Protein AF-A0A8J9SBC0-F1 (afdb_monomer)

Structure (mmCIF, N/CA/C/O backbone):
data_AF-A0A8J9SBC0-F1
#
_entry.id   AF-A0A8J9SBC0-F1
#
loop_
_atom_site.group_PDB
_atom_site.id
_atom_site.type_symbol
_atom_site.label_atom_id
_atom_site.label_alt_id
_atom_site.label_comp_id
_atom_site.label_asym_id
_atom_site.label_entity_id
_atom_site.label_seq_id
_atom_site.pdbx_PDB_ins_code
_atom_site.Cartn_x
_atom_site.Cartn_y
_atom_site.Cartn_z
_atom_site.occupancy
_atom_site.B_iso_or_equiv
_atom_site.auth_seq_id
_atom_site.auth_comp_id
_atom_site.auth_asym_id
_atom_site.auth_atom_id
_atom_site.pdbx_PDB_model_num
ATOM 1 N N . MET A 1 1 ? -26.956 -13.982 19.261 1.00 62.84 1 MET A N 1
ATOM 2 C CA . MET A 1 1 ? -26.535 -13.020 18.219 1.00 62.84 1 MET A CA 1
ATOM 3 C C . MET A 1 1 ? -25.845 -13.746 17.077 1.00 62.84 1 MET A C 1
ATOM 5 O O . MET A 1 1 ? -26.380 -13.713 15.981 1.00 62.84 1 MET A O 1
ATOM 9 N N . GLU A 1 2 ? -24.757 -14.477 17.335 1.00 63.50 2 GLU A N 1
ATOM 10 C CA . GLU A 1 2 ? -24.055 -15.289 16.321 1.00 63.50 2 GLU A CA 1
ATOM 11 C C . GLU A 1 2 ? -24.974 -16.255 15.562 1.00 63.50 2 GLU A C 1
ATOM 13 O O . GLU A 1 2 ? -24.977 -16.237 14.340 1.00 63.50 2 GLU A O 1
ATOM 18 N N . ALA A 1 3 ? -25.839 -17.008 16.253 1.00 64.88 3 ALA A N 1
ATOM 19 C CA . ALA A 1 3 ? -26.798 -17.911 15.602 1.00 64.88 3 ALA A CA 1
ATOM 20 C C . ALA A 1 3 ? -27.762 -17.196 14.630 1.00 64.88 3 ALA A C 1
ATOM 22 O O . ALA A 1 3 ? -28.091 -17.726 13.574 1.00 64.88 3 ALA A O 1
ATOM 23 N N . VAL A 1 4 ? -28.177 -15.967 14.962 1.00 66.94 4 VAL A N 1
ATOM 24 C CA . VAL A 1 4 ? -29.069 -15.155 14.116 1.00 66.94 4 VAL A CA 1
ATOM 25 C C . VAL A 1 4 ? -28.310 -14.624 12.900 1.00 66.94 4 VAL A C 1
ATOM 27 O O . VAL A 1 4 ? -28.813 -14.691 11.784 1.00 66.94 4 VAL A O 1
ATOM 30 N N . LEU A 1 5 ? -27.077 -14.150 13.092 1.00 70.75 5 LEU A N 1
ATOM 31 C CA . LEU A 1 5 ? -26.223 -13.697 11.990 1.00 70.75 5 LEU A CA 1
ATOM 32 C C . LEU A 1 5 ? -25.874 -14.859 11.047 1.00 70.75 5 LEU A C 1
ATOM 34 O O . LEU A 1 5 ? -25.990 -14.717 9.833 1.00 70.75 5 LEU A O 1
ATOM 38 N N . SER A 1 6 ? -25.573 -16.035 11.600 1.00 72.94 6 SER A N 1
ATOM 39 C CA . SER A 1 6 ? -25.308 -17.259 10.843 1.00 72.94 6 SER A CA 1
ATOM 40 C C . SER A 1 6 ? -26.516 -17.695 10.003 1.00 72.94 6 SER A C 1
ATOM 42 O O . SER A 1 6 ? -26.349 -17.979 8.819 1.00 72.94 6 SER A O 1
ATOM 44 N N . SER A 1 7 ? -27.743 -17.637 10.545 1.00 71.25 7 SER A N 1
ATOM 45 C CA . SER A 1 7 ? -28.966 -17.920 9.767 1.00 71.25 7 SER A CA 1
ATOM 46 C C . SER A 1 7 ? -29.228 -16.932 8.624 1.00 71.25 7 SER A C 1
ATOM 48 O O . SER A 1 7 ? -29.943 -17.260 7.684 1.00 71.25 7 SER A O 1
ATOM 50 N N . LEU A 1 8 ? -28.629 -15.740 8.684 1.00 69.00 8 LEU A N 1
ATOM 51 C CA . LEU A 1 8 ? -28.689 -14.721 7.635 1.00 69.00 8 LEU A CA 1
ATOM 52 C C . LEU A 1 8 ? -27.499 -14.815 6.660 1.00 69.00 8 LEU A C 1
ATOM 54 O O . LEU A 1 8 ? -27.321 -13.931 5.826 1.00 69.00 8 LEU A O 1
ATOM 58 N N . GLY A 1 9 ? -26.660 -15.853 6.773 1.00 70.88 9 GLY A N 1
ATOM 59 C CA . GLY A 1 9 ? -25.460 -16.028 5.950 1.00 70.88 9 GLY A CA 1
ATOM 60 C C . GLY A 1 9 ? -24.322 -15.058 6.290 1.00 70.88 9 GLY A C 1
ATOM 61 O O . GLY A 1 9 ? -23.379 -14.907 5.513 1.00 70.88 9 GLY A O 1
ATOM 62 N N . ILE A 1 10 ? -24.386 -14.382 7.441 1.00 73.19 10 ILE A N 1
ATOM 63 C CA . ILE A 1 10 ? -23.378 -13.419 7.887 1.00 73.19 10 ILE A CA 1
ATOM 64 C C . ILE A 1 10 ? -22.438 -14.113 8.870 1.00 73.19 10 ILE A C 1
ATOM 66 O O . ILE A 1 10 ? -22.819 -14.438 9.996 1.00 73.19 10 ILE A O 1
ATOM 70 N N . ASN A 1 11 ? -21.185 -14.306 8.457 1.00 77.69 11 ASN A N 1
ATOM 71 C CA . ASN A 1 11 ? -20.146 -14.803 9.352 1.00 77.69 11 ASN A CA 1
ATOM 72 C C . ASN A 1 11 ? -19.786 -13.724 10.389 1.00 77.69 11 ASN A C 1
ATOM 74 O O . ASN A 1 11 ? -19.495 -12.586 10.015 1.00 77.69 11 ASN A O 1
ATOM 78 N N . CYS A 1 12 ? -19.812 -14.086 11.670 1.00 78.81 12 CYS A N 1
ATOM 79 C CA . CYS A 1 12 ? -19.540 -13.217 12.809 1.00 78.81 12 CYS A CA 1
ATOM 80 C C . CYS A 1 12 ? -18.469 -13.871 13.681 1.00 78.81 12 CYS A C 1
ATOM 82 O O . CYS A 1 12 ? -18.613 -15.032 14.047 1.00 78.81 12 CYS A O 1
ATOM 84 N N . ASP A 1 13 ? -17.430 -13.118 14.027 1.00 79.94 13 ASP A N 1
ATOM 85 C CA . ASP A 1 13 ? -16.329 -13.591 14.865 1.00 79.94 13 ASP A CA 1
ATOM 86 C C . ASP A 1 13 ? -15.978 -12.511 15.894 1.00 79.94 13 ASP A C 1
ATOM 88 O O . ASP A 1 13 ? -15.835 -11.334 15.552 1.00 79.94 13 ASP A O 1
ATOM 92 N N . ILE A 1 14 ? -15.875 -12.905 17.161 1.00 75.69 14 ILE A N 1
ATOM 93 C CA . ILE A 1 14 ? -15.444 -12.039 18.254 1.00 75.69 14 ILE A CA 1
ATOM 94 C C . ILE A 1 14 ? -14.066 -12.518 18.697 1.00 75.69 14 ILE A C 1
ATOM 96 O O . ILE A 1 14 ? -13.928 -13.566 19.324 1.00 75.69 14 ILE A O 1
ATOM 100 N N . ALA A 1 15 ? -13.041 -11.717 18.415 1.00 71.06 15 ALA A N 1
ATOM 101 C CA . ALA A 1 15 ? -11.682 -12.005 18.846 1.00 71.06 15 ALA A CA 1
ATOM 102 C C . ALA A 1 15 ? -11.328 -11.148 20.063 1.00 71.06 15 ALA A C 1
ATOM 104 O O . ALA A 1 15 ? -11.328 -9.918 19.976 1.00 71.06 15 ALA A O 1
ATOM 105 N N . GLY A 1 16 ? -10.990 -11.792 21.177 1.00 59.66 16 GLY A N 1
ATOM 106 C CA . GLY A 1 16 ? -10.377 -11.127 22.325 1.00 59.66 16 GLY A CA 1
ATOM 107 C C . GLY A 1 16 ? -8.851 -11.063 22.218 1.00 59.66 16 GLY A C 1
ATOM 108 O O . GLY A 1 16 ? -8.250 -11.712 21.356 1.00 59.66 16 GLY A O 1
ATOM 109 N N . ASN A 1 17 ? -8.218 -10.331 23.136 1.00 51.06 17 ASN A N 1
ATOM 110 C CA . ASN A 1 17 ? -6.817 -10.564 23.496 1.00 51.06 17 ASN A CA 1
ATOM 111 C C . ASN A 1 17 ? -6.712 -11.941 24.179 1.00 51.06 17 ASN A C 1
ATOM 113 O O . ASN A 1 17 ? -6.742 -12.051 25.401 1.00 51.06 17 ASN A O 1
ATOM 117 N N . VAL A 1 18 ? -6.637 -13.014 23.390 1.00 39.50 18 VAL A N 1
ATOM 118 C CA . VAL A 1 18 ? -6.167 -14.306 23.897 1.00 39.50 18 VAL A CA 1
ATOM 119 C C . VAL A 1 18 ? -4.651 -14.194 23.969 1.00 39.50 18 VAL A C 1
ATOM 121 O O . VAL A 1 18 ? -4.022 -13.799 22.989 1.00 39.50 18 VAL A O 1
ATOM 124 N N . VAL A 1 19 ? -4.077 -14.469 25.139 1.00 33.75 19 VAL A N 1
ATOM 125 C CA . VAL A 1 19 ? -2.626 -14.579 25.314 1.00 33.75 19 VAL A CA 1
ATOM 126 C C . VAL A 1 19 ? -2.158 -15.719 24.416 1.00 33.75 19 VAL A C 1
ATOM 128 O O . VAL A 1 19 ? -2.269 -16.885 24.783 1.00 33.75 19 VAL A O 1
ATOM 131 N N . ASP A 1 20 ? -1.718 -15.388 23.207 1.00 29.42 20 ASP A N 1
ATOM 132 C CA . ASP A 1 20 ? -1.111 -16.360 22.316 1.00 29.42 20 ASP A CA 1
ATOM 133 C C . ASP A 1 20 ? 0.304 -16.627 22.828 1.00 29.42 20 ASP A C 1
ATOM 135 O O . ASP A 1 20 ? 1.121 -15.714 22.976 1.00 29.42 20 ASP A O 1
ATOM 139 N N . THR A 1 21 ? 0.584 -17.882 23.165 1.00 29.00 21 THR A N 1
ATOM 140 C CA . THR A 1 21 ? 1.900 -18.331 23.633 1.00 29.00 21 THR A CA 1
ATOM 141 C C . THR A 1 21 ? 2.967 -18.288 22.534 1.00 29.00 21 THR A C 1
ATOM 143 O O . THR A 1 21 ? 4.133 -18.556 22.813 1.00 29.00 21 THR A O 1
ATOM 146 N N . SER A 1 22 ? 2.616 -17.918 21.296 1.00 32.22 22 SER A N 1
ATOM 147 C CA . SER A 1 22 ? 3.590 -17.532 20.275 1.00 32.22 22 SER A CA 1
ATOM 148 C C . SER A 1 22 ? 3.931 -16.045 20.398 1.00 32.22 22 SER A C 1
ATOM 150 O O . SER A 1 22 ? 3.128 -15.164 20.088 1.00 32.22 22 SER A O 1
ATOM 152 N N . ALA A 1 23 ? 5.141 -15.769 20.870 1.00 33.31 23 ALA A N 1
ATOM 153 C CA . ALA A 1 23 ? 5.692 -14.441 21.092 1.00 33.31 23 ALA A CA 1
ATOM 154 C C . ALA A 1 23 ? 5.684 -13.554 19.825 1.00 33.31 23 ALA A C 1
ATOM 156 O O . ALA A 1 23 ? 6.661 -13.540 19.090 1.00 33.31 23 ALA A O 1
ATOM 157 N N . ALA A 1 24 ? 4.610 -12.794 19.569 1.00 33.00 24 ALA A N 1
ATOM 158 C CA . ALA A 1 24 ? 4.625 -11.715 18.563 1.00 33.00 24 ALA A CA 1
ATOM 159 C C . ALA A 1 24 ? 3.523 -10.639 18.694 1.00 33.00 24 ALA A C 1
ATOM 161 O O . ALA A 1 24 ? 3.363 -9.816 17.793 1.00 33.00 24 ALA A O 1
ATOM 162 N N . THR A 1 25 ? 2.768 -10.563 19.794 1.00 35.84 25 THR A N 1
ATOM 163 C CA . THR A 1 25 ? 1.864 -9.420 20.029 1.00 35.84 25 THR A CA 1
ATOM 164 C C . THR A 1 25 ? 2.200 -8.741 21.341 1.00 35.84 25 THR A C 1
ATOM 166 O O . THR A 1 25 ? 1.982 -9.296 22.413 1.00 35.84 25 THR A O 1
ATOM 169 N N . THR A 1 26 ? 2.724 -7.516 21.263 1.00 37.69 26 THR A N 1
ATOM 170 C CA . THR A 1 26 ? 2.864 -6.649 22.436 1.00 37.69 26 THR A CA 1
ATOM 171 C C . THR A 1 26 ? 1.456 -6.369 22.990 1.00 37.69 26 THR A C 1
ATOM 173 O O . THR A 1 26 ? 0.651 -5.769 22.272 1.00 37.69 26 THR A O 1
ATOM 176 N N . PRO A 1 27 ? 1.133 -6.772 24.238 1.00 42.62 27 PRO A N 1
ATOM 177 C CA . PRO A 1 27 ? -0.221 -6.689 24.813 1.00 42.62 27 PRO A CA 1
ATOM 178 C C . PRO A 1 27 ? -0.837 -5.280 24.828 1.00 42.62 27 PRO A C 1
ATOM 180 O O . PRO A 1 27 ? -2.034 -5.111 25.018 1.00 42.6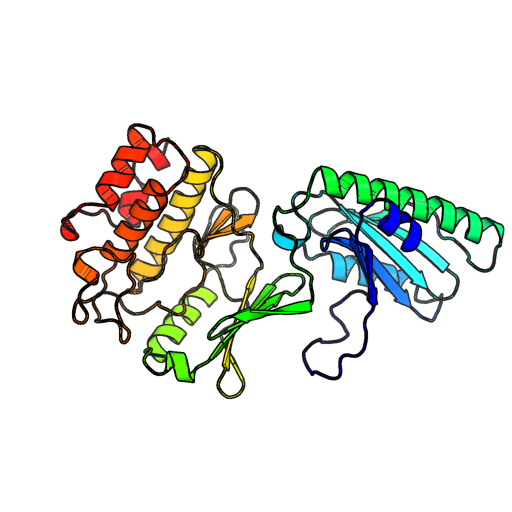2 27 PRO A O 1
ATOM 183 N N . THR A 1 28 ? -0.021 -4.247 24.628 1.00 48.88 28 THR A N 1
ATOM 184 C CA . THR A 1 28 ? -0.380 -2.838 24.799 1.00 48.88 28 THR A CA 1
ATOM 185 C C . THR A 1 28 ? -0.930 -2.158 23.543 1.00 48.88 28 THR A C 1
ATOM 187 O O . THR A 1 28 ? -1.412 -1.032 23.640 1.00 48.88 28 THR A O 1
ATOM 190 N N . LYS A 1 29 ? -0.879 -2.799 22.364 1.00 50.34 29 LYS A N 1
ATOM 191 C CA . LYS A 1 29 ? -1.217 -2.138 21.085 1.00 50.34 29 LYS A CA 1
ATOM 192 C C . LYS A 1 29 ? -2.602 -2.471 20.511 1.00 50.34 29 LYS A C 1
ATOM 194 O O . LYS A 1 29 ? -3.079 -1.713 19.675 1.00 50.34 29 LYS A O 1
ATOM 199 N N . ARG A 1 30 ? -3.259 -3.555 20.945 1.00 57.53 30 ARG A N 1
ATOM 200 C CA . ARG A 1 30 ? -4.538 -4.043 20.385 1.00 57.53 30 ARG A CA 1
ATOM 201 C C . ARG A 1 30 ? -5.711 -3.816 21.360 1.00 57.53 30 ARG A C 1
ATOM 203 O O . ARG A 1 30 ? -5.509 -3.982 22.566 1.00 57.53 30 ARG A O 1
ATOM 210 N N . PRO A 1 31 ? -6.913 -3.429 20.885 1.00 62.22 31 PRO A N 1
ATOM 211 C CA . PRO A 1 31 ? -8.118 -3.378 21.720 1.00 62.22 31 PRO A CA 1
ATOM 212 C C . PRO A 1 31 ? -8.493 -4.755 22.281 1.00 62.22 31 PRO A C 1
ATOM 214 O O . PRO A 1 31 ? -8.287 -5.770 21.614 1.00 62.22 31 PRO A O 1
ATOM 217 N N . ASP A 1 32 ? -9.085 -4.782 23.473 1.00 75.06 32 ASP A N 1
ATOM 218 C CA . ASP A 1 32 ? -9.402 -6.020 24.202 1.00 75.06 32 ASP A CA 1
ATOM 219 C C . ASP A 1 32 ? -10.449 -6.897 23.514 1.00 75.06 32 ASP A C 1
ATOM 221 O O . ASP A 1 32 ? -10.451 -8.117 23.688 1.00 75.06 32 ASP A O 1
ATOM 225 N N . SER A 1 33 ? -11.336 -6.288 22.728 1.00 80.62 33 SER A N 1
ATOM 226 C CA . SER A 1 33 ? -12.379 -6.987 21.984 1.00 80.62 33 SER A CA 1
ATOM 227 C C . SER A 1 33 ? -12.490 -6.446 20.564 1.00 80.62 33 SER A C 1
ATOM 229 O O . SER A 1 33 ? -12.572 -5.237 20.349 1.00 80.62 33 SER A O 1
ATOM 231 N N . LEU A 1 34 ? -12.516 -7.344 19.583 1.00 82.94 34 LEU A N 1
ATOM 232 C CA . LEU A 1 34 ? -12.722 -7.030 18.175 1.00 82.94 34 LEU A CA 1
ATOM 233 C C . LEU A 1 34 ? -13.915 -7.827 17.647 1.00 82.94 34 LEU A C 1
ATOM 235 O O . LEU A 1 34 ? -13.925 -9.052 17.750 1.00 82.94 34 LEU A O 1
ATOM 239 N N . LEU A 1 35 ? -14.887 -7.146 17.041 1.00 84.56 35 LEU A N 1
ATOM 240 C CA . LEU A 1 35 ? -15.979 -7.786 16.305 1.00 84.56 35 LEU A CA 1
ATOM 241 C C . LEU A 1 35 ? -15.677 -7.745 14.813 1.00 84.56 35 LEU A C 1
ATOM 243 O O . LEU A 1 35 ? -15.582 -6.662 14.227 1.00 84.56 35 LEU A O 1
ATOM 247 N N . PHE A 1 36 ? -15.613 -8.915 14.195 1.00 80.62 36 PHE A N 1
ATOM 248 C CA . PHE A 1 36 ? -15.513 -9.074 12.757 1.00 80.62 36 PHE A CA 1
ATOM 249 C C . PHE A 1 36 ? -16.846 -9.546 12.186 1.00 80.62 36 PHE A C 1
ATOM 251 O O . PHE A 1 36 ? -17.446 -10.494 12.689 1.00 80.62 36 PHE A O 1
ATOM 258 N N . LEU A 1 37 ? -17.281 -8.916 11.098 1.00 78.88 37 LEU A N 1
ATOM 259 C CA . LEU A 1 37 ? -18.381 -9.397 10.267 1.00 78.88 37 LEU A CA 1
ATOM 260 C C . LEU A 1 37 ? -17.843 -9.611 8.851 1.00 78.88 37 LEU A C 1
ATOM 262 O O . LEU A 1 37 ? -17.218 -8.709 8.292 1.00 78.88 37 LEU A O 1
ATOM 266 N N . GLN A 1 38 ? -18.035 -10.811 8.295 1.00 74.94 38 GLN A N 1
ATOM 267 C CA . GLN A 1 38 ? -17.478 -11.217 6.993 1.00 74.94 38 GLN A CA 1
ATOM 268 C C . GLN A 1 38 ? -15.975 -10.887 6.865 1.00 74.94 38 GLN A C 1
ATOM 270 O O . GLN A 1 38 ? -15.527 -10.283 5.894 1.00 74.94 38 GLN A O 1
ATOM 275 N 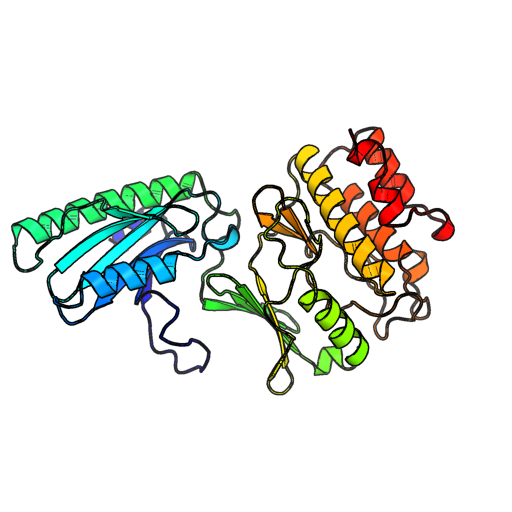N . SER A 1 39 ? -15.197 -11.235 7.896 1.00 72.12 39 SER A N 1
ATOM 276 C CA . SER A 1 39 ? -13.750 -10.968 7.991 1.00 72.12 39 SER A CA 1
ATOM 277 C C . SER A 1 39 ? -13.343 -9.490 8.049 1.00 72.12 39 SER A C 1
ATOM 279 O O . SER A 1 39 ? -12.148 -9.199 8.088 1.00 72.12 39 SER A O 1
ATOM 281 N N . THR A 1 40 ? -14.295 -8.554 8.123 1.00 75.25 40 THR A N 1
ATOM 282 C CA . THR A 1 40 ? -13.997 -7.128 8.296 1.00 75.25 40 THR A CA 1
ATOM 283 C C . THR A 1 40 ? -14.212 -6.679 9.726 1.00 75.25 40 THR A C 1
ATOM 285 O O . THR A 1 40 ? -15.234 -6.989 10.331 1.00 75.25 40 THR A O 1
ATOM 288 N N . LEU A 1 41 ? -13.274 -5.894 10.255 1.00 81.00 41 LEU A N 1
ATOM 289 C CA . LEU A 1 41 ? -13.392 -5.297 11.577 1.00 81.00 41 LEU A CA 1
ATOM 290 C C . LEU A 1 41 ? -14.515 -4.245 11.609 1.00 81.00 41 LEU A C 1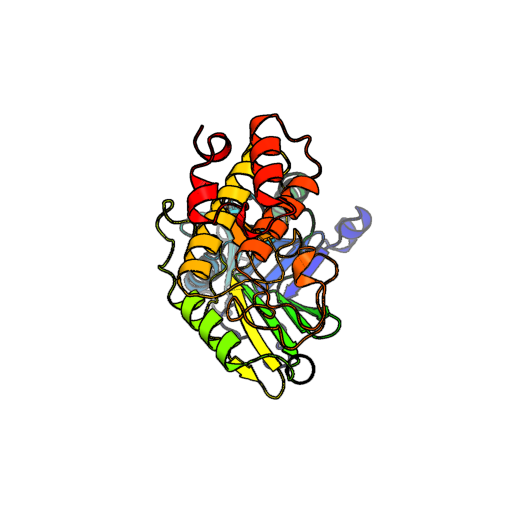
ATOM 292 O O . LEU A 1 41 ? -14.495 -3.273 10.852 1.00 81.00 41 LEU A O 1
ATOM 296 N N . MET A 1 42 ? -15.495 -4.438 12.490 1.00 84.50 42 MET A N 1
ATOM 297 C CA . MET A 1 42 ? -16.686 -3.584 12.609 1.00 84.50 42 MET A CA 1
ATOM 298 C C . MET A 1 42 ? -16.765 -2.832 13.932 1.00 84.50 42 MET A C 1
ATOM 300 O O . MET A 1 42 ? -17.250 -1.703 13.960 1.00 84.50 42 MET A O 1
ATOM 304 N N . LEU A 1 43 ? -16.310 -3.459 15.017 1.00 88.44 43 LEU A N 1
ATOM 305 C CA . LEU A 1 43 ? -16.367 -2.895 16.362 1.00 88.44 43 LEU A CA 1
ATOM 306 C C . LEU A 1 43 ? -15.038 -3.125 17.079 1.00 88.44 43 LEU A C 1
ATOM 308 O O . LEU A 1 43 ? -14.520 -4.243 17.057 1.00 88.44 43 LEU A O 1
ATOM 312 N N . LYS A 1 44 ? -14.532 -2.090 17.751 1.00 89.19 44 LYS A N 1
ATOM 313 C CA . LYS A 1 44 ? -13.417 -2.187 18.704 1.00 89.19 44 LYS A CA 1
ATOM 314 C C . LYS A 1 44 ? -13.919 -1.944 20.131 1.00 89.19 44 LYS A C 1
ATOM 316 O O . LYS A 1 44 ? -14.734 -1.054 20.366 1.00 89.19 44 LYS A O 1
ATOM 321 N N . GLY A 1 45 ? -13.445 -2.735 21.080 1.00 90.75 45 GLY A N 1
ATOM 322 C CA . GLY A 1 45 ? -13.814 -2.663 22.487 1.00 90.75 45 GLY A CA 1
ATOM 323 C C . GLY A 1 45 ? -12.593 -2.544 23.380 1.00 90.75 45 GLY A C 1
ATOM 324 O O . GLY A 1 45 ? -11.627 -3.278 23.184 1.00 90.75 45 GLY A O 1
ATOM 325 N N . GLU A 1 46 ? -12.660 -1.656 24.366 1.00 91.69 46 GLU A N 1
ATOM 326 C CA . GLU A 1 46 ? -11.649 -1.518 25.419 1.00 91.69 46 GLU A CA 1
ATOM 327 C C . GLU A 1 46 ? -12.301 -1.729 26.789 1.00 91.69 46 GLU A C 1
ATOM 329 O O . GLU A 1 46 ? -13.358 -1.150 27.073 1.00 91.69 46 GLU A O 1
ATOM 334 N N . MET A 1 47 ? -11.694 -2.565 27.635 1.00 89.88 47 MET A N 1
ATOM 335 C CA . MET A 1 47 ? -12.271 -2.991 28.908 1.00 89.88 47 MET A CA 1
ATOM 336 C C . MET A 1 47 ? -11.287 -2.761 30.058 1.00 89.88 47 MET A C 1
ATOM 338 O O . MET A 1 47 ? -10.111 -3.094 29.979 1.00 89.88 47 MET A O 1
ATOM 342 N N . LYS A 1 48 ? -11.770 -2.211 31.174 1.00 89.44 48 LYS A N 1
ATOM 343 C CA . LYS A 1 48 ? -10.996 -2.072 32.419 1.00 89.44 48 LYS A CA 1
ATOM 344 C C . LYS A 1 48 ? -11.733 -2.720 33.586 1.00 89.44 48 LYS A C 1
ATOM 346 O O . LYS A 1 48 ? -12.959 -2.703 33.659 1.00 89.44 48 LYS A O 1
ATOM 351 N N . GLU A 1 49 ? -10.995 -3.257 34.548 1.00 85.75 49 GLU A N 1
ATOM 352 C CA . GLU A 1 49 ? -11.610 -3.911 35.711 1.00 85.75 49 GLU A CA 1
ATOM 353 C C . GLU A 1 49 ? -12.315 -2.903 36.634 1.00 85.75 49 GLU A C 1
ATOM 355 O O . GLU A 1 49 ? -13.444 -3.114 37.077 1.00 85.75 49 GLU A O 1
ATOM 360 N N . SER A 1 50 ? -11.667 -1.765 36.897 1.00 90.81 50 SER A N 1
ATOM 361 C CA . SER A 1 50 ? -12.159 -0.747 37.825 1.00 90.81 50 SER A CA 1
ATOM 362 C C . SER A 1 50 ? -12.941 0.351 37.118 1.00 90.81 50 SER A C 1
ATOM 364 O O . SER A 1 50 ? -12.444 0.987 36.193 1.00 90.81 50 SER A O 1
ATOM 366 N N . VAL A 1 51 ? -14.119 0.682 37.651 1.00 90.56 51 VAL A N 1
ATOM 367 C CA . VAL A 1 51 ? -14.967 1.799 37.194 1.00 90.56 51 VAL A CA 1
ATOM 368 C C . VAL A 1 51 ? -14.229 3.145 37.207 1.00 90.56 51 VAL A C 1
ATOM 370 O O . VAL A 1 51 ? -14.549 4.029 36.414 1.00 90.56 51 VAL A O 1
ATOM 373 N N . LYS A 1 52 ? -13.229 3.312 38.087 1.00 91.56 52 LYS A N 1
ATOM 374 C CA . LYS A 1 52 ? -12.394 4.527 38.145 1.00 91.56 52 LYS A CA 1
ATOM 375 C C . LYS A 1 52 ? -11.592 4.740 36.857 1.00 91.56 52 LYS A C 1
ATOM 377 O O . LYS A 1 52 ? -11.292 5.876 36.512 1.00 91.56 52 LYS A O 1
ATOM 382 N N . ASN A 1 53 ? -11.329 3.663 36.119 1.00 92.44 53 ASN A N 1
ATOM 383 C CA . ASN A 1 53 ? -10.544 3.666 34.890 1.00 92.44 53 ASN A CA 1
ATOM 384 C C . ASN A 1 53 ? -11.436 3.771 33.640 1.00 92.44 53 ASN A C 1
ATOM 386 O O . ASN A 1 53 ? -10.980 3.498 32.536 1.00 92.44 53 ASN A O 1
ATOM 390 N N . PHE A 1 54 ? -12.707 4.170 33.777 1.00 92.12 54 PHE A N 1
ATOM 391 C CA . PHE A 1 54 ? -13.609 4.317 32.628 1.00 92.12 54 PHE A CA 1
ATOM 392 C C . PHE A 1 54 ? -13.089 5.334 31.604 1.00 92.12 54 PHE A C 1
ATOM 394 O O . PHE A 1 54 ? -13.013 5.032 30.418 1.00 92.12 54 PHE A O 1
ATOM 401 N N . THR A 1 55 ? -12.648 6.508 32.062 1.00 92.19 55 THR A N 1
ATOM 402 C CA . THR A 1 55 ? -12.038 7.520 31.184 1.00 92.19 55 THR A CA 1
ATOM 403 C C . THR A 1 55 ? -10.743 7.009 30.554 1.00 92.19 55 THR A C 1
ATOM 405 O O . THR A 1 55 ? -10.467 7.299 29.398 1.00 92.19 55 THR A O 1
ATOM 408 N N . GLN A 1 56 ? -9.964 6.203 31.283 1.00 90.50 56 GLN A N 1
ATOM 409 C CA . GLN A 1 56 ? -8.766 5.570 30.735 1.00 90.50 56 GLN A CA 1
ATOM 410 C C . GLN A 1 56 ? -9.119 4.599 29.599 1.00 90.50 56 GLN A C 1
ATOM 412 O O . GLN A 1 56 ? -8.454 4.625 28.569 1.00 90.50 56 GLN A O 1
ATOM 417 N N . ALA A 1 57 ? -10.182 3.798 29.746 1.00 89.00 57 ALA A N 1
ATOM 418 C CA . ALA A 1 57 ? -10.678 2.934 28.674 1.00 89.00 57 ALA A CA 1
ATOM 419 C C . ALA A 1 57 ? -11.032 3.748 27.417 1.00 89.00 57 ALA A C 1
ATOM 421 O O . ALA A 1 57 ? -10.686 3.355 26.311 1.00 89.00 57 ALA A O 1
ATOM 422 N N . GLU A 1 58 ? -11.666 4.913 27.578 1.00 90.50 58 GLU A N 1
ATOM 423 C CA . GLU A 1 58 ? -11.991 5.818 26.467 1.00 90.50 58 GLU A CA 1
ATOM 424 C C . GLU A 1 58 ? -10.743 6.416 25.795 1.00 90.50 58 GLU A C 1
ATOM 426 O O . GLU A 1 58 ? -10.655 6.433 24.566 1.00 90.50 58 GLU A O 1
ATOM 431 N N . THR A 1 59 ? -9.756 6.859 26.575 1.00 88.94 59 THR A N 1
ATOM 432 C CA . THR A 1 59 ? -8.491 7.399 26.050 1.00 88.94 59 THR A CA 1
ATOM 433 C C . THR A 1 59 ? -7.674 6.336 25.315 1.00 88.94 59 THR A C 1
ATOM 435 O O . THR A 1 59 ? -7.148 6.591 24.229 1.00 88.94 59 THR A O 1
ATOM 438 N N . GLU A 1 60 ? -7.568 5.131 25.878 1.00 87.69 60 GLU A N 1
ATOM 439 C CA . GLU A 1 60 ? -6.864 4.017 25.237 1.00 87.69 60 GLU A CA 1
ATOM 440 C C . GLU A 1 60 ? -7.580 3.565 23.970 1.00 87.69 60 GLU A C 1
ATOM 442 O O . GLU A 1 60 ? -6.929 3.352 22.950 1.00 87.69 60 GLU A O 1
ATOM 447 N N . LEU A 1 61 ? -8.913 3.498 24.000 1.00 87.25 61 LEU A N 1
ATOM 448 C CA . LEU A 1 61 ? -9.716 3.197 22.826 1.00 87.25 61 LEU A CA 1
ATOM 449 C C . LEU A 1 61 ? -9.437 4.196 21.704 1.00 87.25 61 LEU A C 1
ATOM 451 O O . LEU A 1 61 ? -9.092 3.751 20.612 1.00 87.25 61 LEU A O 1
ATOM 455 N N . LEU A 1 62 ? -9.505 5.509 21.973 1.00 87.56 62 LEU A N 1
ATOM 456 C CA . LEU A 1 62 ? -9.180 6.568 21.007 1.00 87.56 62 LEU A CA 1
ATOM 457 C C . LEU A 1 62 ? -7.757 6.406 20.456 1.00 87.56 62 LEU A C 1
ATOM 459 O O . LEU A 1 62 ? -7.544 6.449 19.247 1.00 87.56 62 LEU A O 1
ATOM 463 N N . THR A 1 63 ? -6.786 6.131 21.328 1.00 83.69 63 THR A N 1
ATOM 464 C CA . THR A 1 63 ? -5.388 5.920 20.927 1.00 83.69 63 THR A CA 1
ATOM 465 C C . THR A 1 63 ? -5.244 4.702 20.007 1.00 83.69 63 THR A C 1
ATOM 467 O O . THR A 1 63 ? -4.61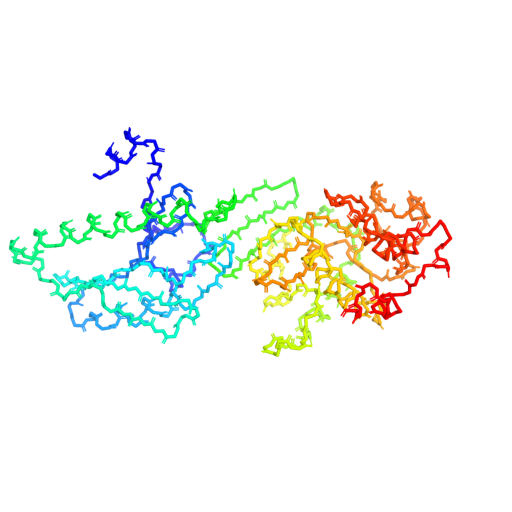9 4.794 18.952 1.00 83.69 63 THR A O 1
ATOM 470 N N . LYS A 1 64 ? -5.876 3.570 20.338 1.00 80.50 64 LYS A N 1
ATOM 471 C CA . LYS A 1 64 ? -5.850 2.319 19.552 1.00 80.50 64 LYS A CA 1
ATOM 472 C C . LYS A 1 64 ? -6.740 2.363 18.297 1.00 80.50 64 LYS A C 1
ATOM 474 O O . LYS A 1 64 ? -6.652 1.493 17.433 1.00 80.50 64 LYS A O 1
ATOM 479 N N . THR A 1 65 ? -7.620 3.355 18.174 1.00 78.12 65 THR A N 1
ATOM 480 C CA . THR A 1 65 ? -8.398 3.632 16.948 1.00 78.12 65 THR A CA 1
ATOM 481 C C . THR A 1 65 ? -7.844 4.782 16.127 1.00 78.12 65 THR A C 1
ATOM 483 O O . THR A 1 65 ? -8.340 5.029 15.030 1.00 78.12 65 THR A O 1
ATOM 486 N N . SER A 1 66 ? -6.797 5.454 16.609 1.00 72.62 66 SER A N 1
ATOM 487 C CA . SER A 1 66 ? -6.191 6.573 15.890 1.00 72.62 66 SER A CA 1
ATOM 488 C C . SER A 1 66 ? -5.578 6.158 14.550 1.00 72.62 66 SER A C 1
ATOM 490 O O . SER A 1 66 ? -5.488 6.959 13.621 1.00 72.62 66 SER A O 1
ATOM 492 N N . LYS A 1 67 ? -5.197 4.882 14.431 1.00 72.62 67 LYS A N 1
ATOM 493 C CA . LYS A 1 67 ? -4.590 4.321 13.231 1.00 72.62 67 LYS A CA 1
ATOM 494 C C . LYS A 1 67 ? -5.648 3.854 12.244 1.00 72.62 67 LYS A C 1
ATOM 496 O O . LYS A 1 67 ? -6.490 3.014 12.562 1.00 72.62 67 LYS A O 1
ATOM 501 N N . TRP A 1 68 ? -5.555 4.369 11.022 1.00 73.44 68 TRP A N 1
ATOM 502 C CA . TRP A 1 68 ? -6.522 4.119 9.965 1.00 73.44 68 TRP A CA 1
ATOM 503 C C . TRP A 1 68 ? -5.829 3.673 8.680 1.00 73.44 68 TRP A C 1
ATOM 505 O O . TRP A 1 68 ? -5.097 4.442 8.065 1.00 73.44 68 TRP A O 1
ATOM 515 N N . SER A 1 69 ? -6.094 2.444 8.245 1.00 73.06 69 SER A N 1
ATOM 516 C CA . SER A 1 69 ? -5.644 1.925 6.948 1.00 73.06 69 SER A CA 1
ATOM 517 C C . SER A 1 69 ? -6.827 1.678 6.011 1.00 73.06 69 SER A C 1
ATOM 519 O O . SER A 1 69 ? -7.858 1.136 6.425 1.00 73.06 69 SER A O 1
ATOM 521 N N . LEU A 1 70 ? -6.664 2.045 4.735 1.00 73.44 70 LEU A N 1
ATOM 522 C CA . LEU A 1 70 ? -7.644 1.775 3.675 1.00 73.44 70 LEU A CA 1
ATOM 523 C C . LEU A 1 70 ? -7.920 0.266 3.541 1.00 73.44 70 LEU A C 1
ATOM 525 O O . LEU A 1 70 ? -9.044 -0.137 3.259 1.00 73.44 70 LEU A O 1
ATOM 529 N N . ALA A 1 71 ? -6.913 -0.569 3.806 1.00 73.81 71 ALA A N 1
ATOM 530 C CA . ALA A 1 71 ? -7.000 -2.021 3.677 1.00 73.81 71 ALA A CA 1
ATOM 531 C C . ALA A 1 71 ? -7.875 -2.718 4.713 1.00 73.81 71 ALA A C 1
ATOM 533 O O . ALA A 1 71 ? -8.477 -3.741 4.400 1.00 73.81 71 ALA A O 1
ATOM 534 N N . LEU A 1 72 ? -7.968 -2.179 5.929 1.00 74.25 72 LEU A N 1
ATOM 535 C CA . LEU A 1 72 ? -8.806 -2.767 6.975 1.00 74.25 72 LEU A CA 1
ATOM 536 C C . LEU A 1 72 ? -10.152 -2.064 7.100 1.00 74.25 72 LEU A C 1
ATOM 538 O O . LEU A 1 72 ? -11.159 -2.704 7.396 1.00 74.25 72 LEU A O 1
ATOM 542 N N . HIS A 1 73 ? -10.168 -0.749 6.890 1.00 76.25 73 HIS A N 1
ATOM 543 C CA . HIS A 1 73 ? -11.324 0.088 7.201 1.00 76.25 73 HIS A CA 1
ATOM 544 C C . HIS A 1 73 ? -12.054 0.589 5.951 1.00 76.25 73 HIS A C 1
ATOM 546 O O . HIS A 1 73 ? -13.129 1.176 6.075 1.00 76.25 73 HIS A O 1
ATOM 552 N N . GLY A 1 74 ? -11.502 0.364 4.754 1.00 75.38 74 GLY A N 1
ATOM 553 C CA . GLY A 1 74 ? -12.072 0.865 3.509 1.00 75.38 74 GLY A CA 1
ATOM 554 C C . GLY A 1 74 ? -12.203 2.389 3.514 1.00 75.38 74 GLY A C 1
ATOM 555 O O . GLY A 1 74 ? -11.387 3.115 4.089 1.00 75.38 74 GLY A O 1
ATOM 556 N N . THR A 1 75 ? -13.261 2.879 2.874 1.00 75.75 75 THR A N 1
ATOM 557 C CA . THR A 1 75 ? -13.576 4.312 2.762 1.00 75.75 75 THR A CA 1
ATOM 558 C C . THR A 1 75 ? -14.530 4.795 3.854 1.00 75.75 75 THR A C 1
ATOM 560 O O . THR A 1 75 ? -15.234 5.780 3.655 1.00 75.75 75 THR A O 1
ATOM 563 N N . ARG A 1 76 ? -14.614 4.087 4.986 1.00 80.38 76 ARG A N 1
ATOM 564 C CA . ARG A 1 76 ? -15.514 4.466 6.082 1.00 80.38 76 ARG A CA 1
ATOM 565 C C . ARG A 1 76 ? -15.087 5.791 6.710 1.00 80.38 76 ARG A C 1
ATOM 567 O O . ARG A 1 76 ? -13.904 6.106 6.780 1.00 80.38 76 ARG A O 1
ATOM 574 N N . GLU A 1 77 ? -16.063 6.511 7.248 1.00 84.50 77 GLU A N 1
ATOM 575 C CA . GLU A 1 77 ? -15.843 7.793 7.932 1.00 84.50 77 GLU A CA 1
ATOM 576 C C . GLU A 1 77 ? -15.712 7.646 9.457 1.00 84.50 77 GLU A C 1
ATOM 578 O O . GLU A 1 77 ? -15.290 8.577 10.139 1.00 84.50 77 GLU A O 1
ATOM 583 N N . TYR A 1 78 ? -16.069 6.483 10.015 1.00 87.25 78 TYR A N 1
ATOM 584 C CA . TYR A 1 78 ? -15.951 6.201 11.446 1.00 87.25 78 TYR A CA 1
ATOM 585 C C . TYR A 1 78 ? -15.881 4.699 11.757 1.00 87.25 78 TYR A C 1
ATOM 587 O O . TYR A 1 78 ? -16.391 3.867 11.002 1.00 87.25 78 TYR A O 1
ATOM 595 N N . ILE A 1 79 ? -15.267 4.361 12.894 1.00 87.19 79 ILE A N 1
ATOM 596 C CA . ILE A 1 79 ? -15.283 3.018 13.492 1.00 87.19 79 ILE A CA 1
ATOM 597 C C . ILE A 1 79 ? -16.189 3.052 14.720 1.00 87.19 79 ILE A C 1
ATOM 599 O O . ILE A 1 79 ? -16.046 3.909 15.597 1.00 87.19 79 ILE A O 1
ATOM 603 N N . LEU A 1 80 ? -17.127 2.109 14.787 1.00 91.81 80 LEU A N 1
ATOM 604 C CA . LEU A 1 80 ? -17.959 1.909 15.967 1.00 91.81 80 LEU A CA 1
ATOM 605 C C . LEU A 1 80 ? -17.108 1.290 17.075 1.00 91.81 80 LEU A C 1
ATOM 607 O O . LEU A 1 80 ? -16.304 0.390 16.831 1.00 91.81 80 LEU A O 1
ATOM 611 N N . CYS A 1 81 ? -17.296 1.753 18.302 1.00 93.44 81 CYS A N 1
ATOM 612 C CA . CYS A 1 81 ? -16.518 1.290 19.436 1.00 93.44 81 CYS A CA 1
ATOM 613 C C . CYS A 1 81 ? -17.350 1.194 20.716 1.00 93.44 81 CYS A C 1
ATOM 615 O O . CYS A 1 81 ? -18.423 1.793 20.825 1.00 93.44 81 CYS A O 1
ATOM 617 N N . PHE A 1 82 ? -16.828 0.499 21.725 1.00 95.00 82 PHE A N 1
ATOM 618 C CA . PHE A 1 82 ? -17.339 0.593 23.090 1.00 95.00 82 PHE A CA 1
ATOM 619 C C . PHE A 1 82 ? -16.209 0.662 24.116 1.00 95.00 82 PHE A C 1
ATOM 621 O O . PHE A 1 82 ? -15.158 0.048 23.950 1.00 95.00 82 PHE A O 1
ATOM 628 N N . ALA A 1 83 ? -16.451 1.404 25.192 1.00 95.06 83 ALA A N 1
ATOM 629 C CA . ALA A 1 83 ? -15.610 1.415 26.378 1.00 95.06 83 ALA A CA 1
ATOM 630 C C . ALA A 1 83 ? -16.400 0.816 27.543 1.00 95.06 83 ALA A C 1
ATOM 632 O O . ALA A 1 83 ? -17.564 1.177 27.764 1.00 95.06 83 ALA A O 1
ATOM 633 N N . ALA A 1 84 ? -15.777 -0.092 28.287 1.00 94.44 84 ALA A N 1
ATOM 634 C CA . ALA A 1 84 ? -16.353 -0.684 29.486 1.00 94.44 84 ALA A CA 1
ATOM 635 C C . ALA A 1 84 ? -15.377 -0.584 30.662 1.00 94.44 84 ALA A C 1
ATOM 637 O O . ALA A 1 84 ? -14.177 -0.792 30.504 1.00 94.44 84 ALA A O 1
ATOM 638 N N . ALA A 1 85 ? -15.887 -0.281 31.856 1.00 94.69 85 ALA A N 1
ATOM 639 C CA . ALA A 1 85 ? -15.092 -0.372 33.075 1.00 94.69 85 ALA A CA 1
ATOM 640 C C . ALA A 1 85 ? -15.940 -0.789 34.278 1.00 94.69 85 ALA A C 1
ATOM 642 O O . ALA A 1 85 ? -16.885 -0.086 34.654 1.00 94.69 85 ALA A O 1
ATOM 643 N N . GLY A 1 86 ? -15.614 -1.931 34.884 1.00 92.31 86 GLY A N 1
ATOM 644 C CA . GLY A 1 86 ? -16.462 -2.573 35.889 1.00 92.31 86 GLY A CA 1
ATOM 645 C C . GLY A 1 86 ? -17.894 -2.769 35.373 1.00 92.31 86 GLY A C 1
ATOM 646 O O . GLY A 1 86 ? -18.120 -3.468 34.393 1.00 92.31 86 GLY A O 1
ATOM 647 N N . HIS A 1 87 ? -18.874 -2.120 36.009 1.00 92.88 87 HIS A N 1
ATOM 648 C CA . HIS A 1 87 ? -20.283 -2.167 35.592 1.00 92.88 87 HIS A CA 1
ATOM 649 C C . HIS A 1 87 ? -20.702 -1.024 34.651 1.00 92.88 87 HIS A C 1
ATOM 651 O O . HIS A 1 87 ? -21.884 -0.917 34.337 1.00 92.88 87 HIS A O 1
ATOM 657 N N . LYS A 1 88 ? -19.790 -0.143 34.226 1.00 96.56 88 LYS A N 1
ATOM 658 C CA . LYS A 1 88 ? -20.109 0.953 33.299 1.00 96.56 88 LYS A CA 1
ATOM 659 C C . LYS A 1 88 ? -19.804 0.569 31.859 1.00 96.56 88 LYS A C 1
ATOM 661 O O . LYS A 1 88 ? -18.773 -0.046 31.600 1.00 96.56 88 LYS A O 1
ATOM 666 N N . LEU A 1 89 ? -20.654 0.998 30.927 1.00 96.62 89 LEU A N 1
ATOM 667 C CA . LEU A 1 89 ? -20.465 0.790 29.488 1.00 96.62 89 LEU A CA 1
ATOM 668 C C . LEU A 1 89 ? -20.946 2.006 28.688 1.00 96.62 89 LEU A C 1
ATOM 670 O O . LEU A 1 89 ? -21.991 2.573 28.999 1.00 96.62 89 LEU A O 1
ATOM 674 N N . ARG A 1 90 ? -20.228 2.387 27.628 1.00 96.94 90 ARG A N 1
ATOM 675 C CA . ARG A 1 90 ? -20.683 3.377 26.636 1.00 96.94 90 ARG A CA 1
ATOM 676 C C . ARG A 1 90 ? -20.274 2.945 25.231 1.00 96.94 90 ARG A C 1
ATOM 678 O O . ARG A 1 90 ? -19.170 2.443 25.038 1.00 96.94 90 ARG A O 1
ATOM 685 N N . PHE A 1 91 ? -21.145 3.192 24.256 1.00 96.75 91 PHE A N 1
ATOM 686 C CA . PHE A 1 91 ? -20.819 3.099 22.837 1.00 96.75 91 PHE A CA 1
ATOM 687 C C . PHE A 1 91 ? -20.361 4.452 22.296 1.00 96.75 91 PHE A C 1
ATOM 689 O O . PHE A 1 91 ? -20.970 5.496 22.555 1.00 96.75 91 PHE A O 1
ATOM 696 N N . ASN A 1 92 ? -19.310 4.409 21.491 1.00 95.06 92 ASN A N 1
ATOM 697 C CA . ASN A 1 92 ? -18.659 5.558 20.888 1.00 95.06 92 ASN A CA 1
ATOM 698 C C . ASN A 1 92 ? -18.480 5.328 19.378 1.00 95.06 92 ASN A C 1
ATOM 700 O O . ASN A 1 92 ? -18.503 4.195 18.902 1.00 95.06 92 ASN A O 1
ATOM 704 N N . ALA A 1 93 ? -18.285 6.400 18.620 1.00 93.12 93 ALA A N 1
ATOM 705 C CA . ALA A 1 93 ? -17.835 6.354 17.235 1.00 93.12 93 ALA A CA 1
ATOM 706 C C . ALA A 1 93 ? -16.580 7.216 17.101 1.00 93.12 93 ALA A C 1
ATOM 708 O O . ALA A 1 93 ? -16.586 8.379 17.510 1.00 93.12 93 ALA A O 1
ATOM 709 N N . VAL A 1 94 ? -15.510 6.648 16.551 1.00 89.69 94 VAL A N 1
ATOM 710 C CA . VAL A 1 94 ? -14.244 7.357 16.327 1.00 89.69 94 VAL A CA 1
ATOM 711 C C . VAL A 1 94 ? -14.166 7.739 14.861 1.00 89.69 94 VAL A C 1
ATOM 713 O O . VAL A 1 94 ? -14.266 6.868 13.997 1.00 89.69 94 VAL A O 1
ATOM 716 N N . ALA A 1 95 ? -14.041 9.036 14.591 1.00 86.62 95 ALA A N 1
ATOM 717 C CA . ALA A 1 95 ? -13.976 9.560 13.235 1.00 86.62 95 ALA A CA 1
ATOM 718 C C . ALA A 1 95 ? -12.669 9.152 12.541 1.00 86.62 95 ALA A C 1
ATOM 720 O O . ALA A 1 95 ? -11.627 8.967 13.181 1.00 86.62 95 ALA A O 1
ATOM 721 N N . ARG A 1 96 ? -12.723 9.053 11.212 1.00 79.94 96 ARG A N 1
ATOM 722 C CA . ARG A 1 96 ? -11.554 8.826 10.364 1.00 79.94 96 ARG A CA 1
ATOM 723 C C . ARG A 1 96 ? -10.462 9.857 10.665 1.00 79.94 96 ARG A C 1
ATOM 725 O O . ARG A 1 96 ? -10.739 11.037 10.852 1.00 79.94 96 ARG A O 1
ATOM 732 N N . GLY A 1 97 ? -9.215 9.393 10.726 1.00 69.44 97 GLY A N 1
ATOM 733 C CA . GLY A 1 97 ? -8.068 10.222 11.112 1.00 69.44 97 GLY A CA 1
ATOM 734 C C . GLY A 1 97 ? -7.840 10.320 12.623 1.00 69.44 97 GLY A C 1
ATOM 735 O O . GLY A 1 97 ? -6.915 11.002 13.045 1.00 69.44 97 GLY A O 1
ATOM 736 N N . GLY A 1 98 ? -8.645 9.640 13.449 1.00 66.38 98 GLY A N 1
ATOM 737 C CA . GLY A 1 98 ? -8.281 9.357 14.840 1.00 66.38 98 GLY A CA 1
ATOM 738 C C . GLY A 1 98 ? -8.373 10.526 15.820 1.00 66.38 98 GLY A C 1
ATOM 739 O O . GLY A 1 98 ? -8.048 10.354 16.990 1.00 66.38 98 GLY A O 1
ATOM 740 N N . GLY A 1 99 ? -8.802 11.706 15.365 1.00 69.38 99 GLY A N 1
ATOM 741 C CA . GLY A 1 99 ? -8.748 12.940 16.156 1.00 69.38 99 GLY A CA 1
ATOM 742 C C . GLY A 1 99 ? -9.986 13.233 17.004 1.00 69.38 99 GLY A C 1
ATOM 743 O O . GLY A 1 99 ? -9.935 14.101 17.870 1.00 69.38 99 GLY A O 1
ATOM 744 N N . SER A 1 100 ? -11.112 12.546 16.777 1.00 83.69 100 SER A N 1
ATOM 745 C CA . SER A 1 100 ? -12.328 12.784 17.560 1.00 83.69 100 SER A CA 1
ATOM 746 C C . SER A 1 100 ? -13.126 11.511 17.817 1.00 83.69 100 SER A C 1
ATOM 748 O O . SER A 1 100 ? -13.357 10.695 16.924 1.00 83.69 100 SER A O 1
ATOM 750 N N . MET A 1 101 ? -13.568 11.367 19.065 1.00 90.25 101 MET A N 1
ATOM 751 C CA . MET A 1 101 ? -14.499 10.334 19.495 1.00 90.25 101 MET A CA 1
ATOM 752 C C . MET A 1 101 ? -15.810 10.988 19.910 1.00 90.25 101 MET A C 1
ATOM 754 O O . MET A 1 101 ? -15.831 11.899 20.737 1.00 90.25 101 MET A O 1
ATOM 758 N N . LYS A 1 102 ? -16.914 10.505 19.346 1.00 93.19 102 LYS A N 1
ATOM 759 C CA . LYS A 1 102 ? -18.262 10.964 19.663 1.00 93.19 102 LYS A CA 1
ATOM 760 C C . LYS A 1 102 ? -19.013 9.878 20.418 1.00 93.19 102 LYS A C 1
ATOM 762 O O . LYS A 1 102 ? -19.127 8.752 19.939 1.00 93.19 102 LYS A O 1
ATOM 767 N N . ALA A 1 103 ? -19.580 10.235 21.566 1.00 94.69 103 ALA A N 1
ATOM 768 C CA . ALA A 1 103 ? -20.511 9.363 22.267 1.00 94.69 103 ALA A CA 1
ATOM 769 C C . ALA A 1 103 ? -21.774 9.158 21.420 1.00 94.69 103 ALA A C 1
ATOM 771 O O . ALA A 1 103 ? -22.424 10.126 21.019 1.00 94.69 103 ALA A O 1
ATOM 772 N N . ILE A 1 104 ? -22.120 7.897 21.158 1.00 95.31 104 ILE A N 1
AT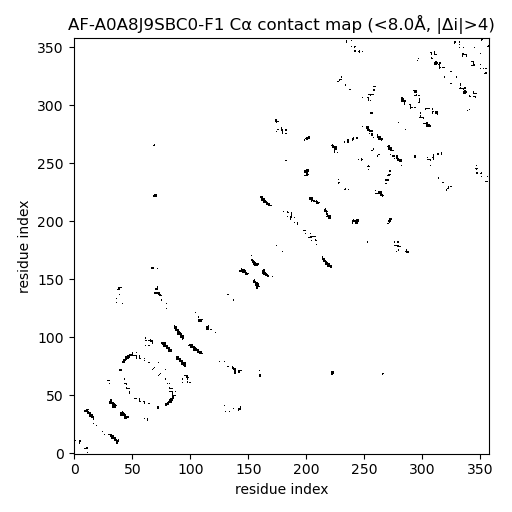OM 773 C CA . ILE A 1 104 ? -23.356 7.513 20.452 1.00 95.31 104 ILE A CA 1
ATOM 774 C C . ILE A 1 104 ? -24.384 6.879 21.399 1.00 95.31 104 ILE A C 1
ATOM 776 O O . ILE A 1 104 ? -25.494 6.547 20.987 1.00 95.31 104 ILE A O 1
ATOM 780 N N . SER A 1 105 ? -24.033 6.743 22.680 1.00 96.62 105 SER A N 1
ATOM 781 C CA . SER A 1 105 ? -24.929 6.342 23.762 1.00 96.62 105 SER A CA 1
ATOM 782 C C . SER A 1 105 ? -24.615 7.112 25.056 1.00 96.62 105 SER A C 1
ATOM 784 O O . SER A 1 105 ? -23.509 7.641 25.208 1.00 96.62 105 SER A O 1
ATOM 786 N N . PRO A 1 106 ? -25.538 7.148 26.036 1.00 96.50 106 PRO A N 1
ATOM 787 C CA . PRO A 1 106 ? -25.185 7.508 27.408 1.00 96.50 106 PRO A CA 1
ATOM 788 C C . PRO A 1 106 ? -24.244 6.458 28.028 1.00 96.50 106 PRO A C 1
ATOM 790 O O . PRO A 1 106 ? -24.011 5.393 27.449 1.00 96.50 106 PRO A O 1
ATOM 793 N N . VAL A 1 107 ? -23.712 6.758 29.219 1.00 97.25 107 VAL A N 1
ATOM 794 C CA . VAL A 1 107 ? -23.069 5.734 30.059 1.00 97.25 107 VAL A CA 1
ATOM 795 C C . VAL A 1 107 ? -24.163 4.905 30.708 1.00 97.25 107 VAL A C 1
ATOM 797 O O . VAL A 1 107 ? -25.005 5.450 31.417 1.00 97.25 107 VAL A O 1
ATOM 800 N N . PHE A 1 108 ? -24.131 3.605 30.472 1.00 97.44 108 PHE A N 1
ATOM 801 C CA . PHE A 1 108 ? -25.022 2.637 31.089 1.00 97.44 108 PHE A CA 1
ATOM 802 C C . PHE A 1 108 ? -24.408 2.081 32.371 1.00 97.44 108 PHE A C 1
ATOM 804 O O . PHE A 1 108 ? -23.197 1.854 32.428 1.00 97.44 108 PHE A O 1
ATOM 811 N N . ASP A 1 109 ? -25.248 1.815 33.372 1.00 96.94 109 ASP A N 1
ATOM 812 C CA . ASP A 1 109 ? -24.883 1.046 34.562 1.00 96.94 109 ASP A CA 1
ATOM 813 C C . ASP A 1 109 ? -25.483 -0.363 34.477 1.00 96.94 109 ASP A C 1
ATOM 815 O O . ASP A 1 109 ? -26.687 -0.561 34.628 1.00 96.94 109 ASP A O 1
ATOM 819 N N . LEU A 1 110 ? -24.639 -1.372 34.267 1.00 94.38 110 LEU A N 1
ATOM 820 C CA . LEU A 1 110 ? -25.047 -2.770 34.110 1.00 94.38 110 LEU A CA 1
ATOM 821 C C . LEU A 1 110 ? -25.650 -3.387 35.384 1.00 94.38 110 LEU A C 1
ATOM 823 O O . LEU A 1 110 ? -26.222 -4.476 35.316 1.00 94.38 110 LEU A O 1
ATOM 827 N N . ARG A 1 111 ? -25.577 -2.706 36.535 1.00 95.38 111 ARG A N 1
ATOM 828 C CA . ARG A 1 111 ? -26.317 -3.100 37.746 1.00 95.38 111 ARG A CA 1
ATOM 829 C C . ARG A 1 111 ? -27.809 -2.792 37.621 1.00 95.38 111 ARG A C 1
ATOM 831 O O . ARG A 1 111 ? -28.617 -3.451 38.269 1.00 95.38 111 ARG A O 1
ATOM 838 N N . SER A 1 112 ? -28.185 -1.827 36.779 1.00 96.75 112 SER A N 1
ATOM 839 C CA . SER A 1 112 ? -29.577 -1.456 36.521 1.00 96.75 112 SER A CA 1
ATOM 840 C C . SER A 1 112 ? -30.202 -2.374 35.459 1.00 96.75 112 SER A C 1
ATOM 842 O O . SER A 1 112 ? -29.736 -2.408 34.316 1.00 96.75 112 SER A O 1
ATOM 844 N N . PRO A 1 113 ? -31.300 -3.095 35.768 1.00 95.44 113 PRO A N 1
ATOM 845 C CA . PRO A 1 113 ? -32.004 -3.919 34.785 1.00 95.44 113 PRO A CA 1
ATOM 846 C C . PRO A 1 113 ? -32.477 -3.131 33.559 1.00 95.44 113 PRO A C 1
ATOM 848 O O . PRO A 1 113 ? -32.411 -3.638 32.441 1.00 95.44 113 PRO A O 1
ATOM 851 N N . ILE A 1 114 ? -32.900 -1.882 33.763 1.00 96.44 114 ILE A N 1
ATOM 852 C CA . ILE A 1 114 ? -33.352 -0.990 32.692 1.00 96.44 114 ILE A CA 1
ATOM 853 C C . ILE A 1 114 ? -32.191 -0.660 31.753 1.00 96.44 114 ILE A C 1
ATOM 855 O O . ILE A 1 114 ? -32.345 -0.715 30.534 1.00 96.44 114 ILE A O 1
ATOM 859 N N . ASP A 1 115 ? -31.017 -0.346 32.299 1.00 96.44 115 ASP A N 1
ATOM 860 C CA . ASP A 1 115 ? -29.856 -0.030 31.471 1.00 96.44 115 ASP A CA 1
ATOM 861 C C . ASP A 1 115 ? -29.323 -1.265 30.744 1.00 96.44 115 ASP A C 1
ATOM 863 O O . ASP A 1 115 ? -28.917 -1.137 29.595 1.00 96.44 115 ASP A O 1
ATOM 867 N N . ARG A 1 116 ? -29.428 -2.474 31.314 1.00 95.12 116 ARG A N 1
ATOM 868 C CA . ARG A 1 116 ? -29.131 -3.718 30.576 1.00 95.12 116 ARG A CA 1
ATOM 869 C C . ARG A 1 116 ? -30.018 -3.888 29.339 1.00 95.12 116 ARG A C 1
ATOM 871 O O . ARG A 1 116 ? -29.514 -4.237 28.272 1.00 95.12 116 ARG A O 1
ATOM 878 N N . LEU A 1 117 ? -31.316 -3.587 29.447 1.00 94.56 117 LEU A N 1
ATOM 879 C CA . LEU A 1 117 ? -32.226 -3.600 28.293 1.00 94.56 117 LEU A CA 1
ATOM 880 C C . LEU A 1 117 ? -31.853 -2.520 27.267 1.00 94.56 117 LEU A C 1
ATOM 882 O O . LEU A 1 117 ? -31.837 -2.788 26.065 1.00 94.56 117 LEU A O 1
ATOM 886 N N . LYS A 1 118 ? -31.492 -1.313 27.722 1.00 95.75 118 LYS A N 1
ATOM 887 C CA . LYS A 1 118 ? -31.016 -0.246 26.826 1.00 95.75 118 LYS A CA 1
ATOM 888 C C . LYS A 1 118 ? -29.709 -0.614 26.128 1.00 95.75 118 LYS A C 1
ATOM 890 O O . LYS A 1 118 ? -29.564 -0.292 24.950 1.00 95.75 118 LYS A O 1
ATOM 895 N N . VAL A 1 119 ? -28.783 -1.288 26.813 1.00 95.12 119 VAL A N 1
ATOM 896 C CA . VAL A 1 119 ? -27.543 -1.810 26.220 1.00 95.12 119 VAL A CA 1
ATOM 897 C C . VAL A 1 119 ? -27.886 -2.799 25.121 1.00 95.12 119 VAL A C 1
ATOM 899 O O . VAL A 1 119 ? -27.439 -2.598 24.001 1.00 95.12 119 VAL A O 1
ATOM 902 N N . MET A 1 120 ? -28.753 -3.782 25.385 1.00 92.50 120 MET A N 1
ATOM 903 C CA . MET A 1 120 ? -29.181 -4.755 24.374 1.00 92.50 120 MET A CA 1
ATOM 904 C C . MET A 1 120 ? -29.791 -4.074 23.141 1.00 92.50 120 MET A C 1
ATOM 906 O O . MET A 1 120 ? -29.399 -4.354 22.009 1.00 92.50 120 MET A O 1
ATOM 910 N N . HIS A 1 121 ? -30.703 -3.125 23.350 1.00 92.62 121 HIS A N 1
ATOM 911 C CA . HIS A 1 121 ? -31.306 -2.348 22.268 1.00 92.62 121 HIS A CA 1
ATOM 912 C C . HIS A 1 121 ? -30.272 -1.507 21.496 1.00 92.62 121 HIS A C 1
ATOM 914 O O . HIS A 1 121 ? -30.324 -1.422 20.269 1.00 92.62 121 HIS A O 1
ATOM 920 N N . THR A 1 122 ? -29.300 -0.913 22.191 1.00 94.56 122 THR A N 1
ATOM 921 C CA . THR A 1 122 ? -28.220 -0.137 21.565 1.00 94.56 122 THR A CA 1
ATOM 922 C C . THR A 1 122 ? -27.281 -1.040 20.769 1.00 94.56 122 THR A C 1
ATOM 924 O O . THR A 1 122 ? -26.933 -0.694 19.645 1.00 94.56 122 THR A O 1
ATOM 927 N N . SER A 1 123 ? -26.942 -2.226 21.281 1.00 91.12 123 SER A N 1
ATOM 928 C CA . SER A 1 123 ? -26.158 -3.235 20.565 1.00 91.12 123 SER A CA 1
ATOM 929 C C . SER A 1 123 ? -26.834 -3.653 19.262 1.00 91.12 123 SER A C 1
ATOM 931 O O . SER A 1 123 ? -26.162 -3.727 18.240 1.00 91.12 123 SER A O 1
ATOM 933 N N . ILE A 1 124 ? -28.160 -3.849 19.262 1.00 90.00 124 ILE A N 1
ATOM 934 C CA . ILE A 1 124 ? -28.917 -4.136 18.033 1.00 90.00 124 ILE A CA 1
ATOM 935 C C . ILE A 1 124 ? -28.748 -2.996 17.025 1.00 90.00 124 ILE A C 1
ATOM 937 O O . ILE A 1 124 ? -28.413 -3.253 15.875 1.00 90.00 124 ILE A O 1
ATOM 941 N N . LYS A 1 125 ? -28.897 -1.734 17.447 1.00 92.75 125 LYS A N 1
ATOM 942 C CA . LYS A 1 125 ? -28.696 -0.577 16.557 1.00 92.75 125 LYS A CA 1
ATOM 943 C C . LYS A 1 125 ? -27.271 -0.492 16.008 1.00 92.75 125 LYS A C 1
ATOM 945 O O . LYS A 1 125 ? -27.098 -0.248 14.818 1.00 92.75 125 LYS A O 1
ATOM 950 N N . VAL A 1 126 ? -26.265 -0.712 16.855 1.00 91.81 126 VAL A N 1
ATOM 951 C CA . VAL A 1 126 ? -24.845 -0.737 16.466 1.00 91.81 126 VAL A CA 1
ATOM 952 C C . VAL A 1 126 ? -24.591 -1.824 15.420 1.00 91.81 126 VAL A C 1
ATOM 954 O O . VAL A 1 126 ? -23.940 -1.557 14.415 1.00 91.81 126 VAL A O 1
ATOM 957 N N . LEU A 1 127 ? -25.159 -3.018 15.602 1.00 87.50 127 LEU A N 1
ATOM 958 C CA . LEU A 1 127 ? -25.068 -4.102 14.621 1.00 87.50 127 LEU A CA 1
ATOM 959 C C . LEU A 1 127 ? -25.784 -3.757 13.320 1.00 87.50 127 LEU A C 1
ATOM 961 O O . LEU A 1 127 ? -25.241 -4.021 12.256 1.00 87.50 127 LEU A O 1
ATOM 965 N N . THR A 1 128 ? -26.964 -3.140 13.377 1.00 88.44 128 THR A N 1
ATOM 966 C CA . THR A 1 128 ? -27.671 -2.691 12.171 1.00 88.44 128 THR A CA 1
ATOM 967 C C . THR A 1 128 ? -26.819 -1.711 11.366 1.00 88.44 128 THR A C 1
ATOM 969 O O . THR A 1 128 ? -26.696 -1.871 10.154 1.00 88.44 128 THR A O 1
ATOM 972 N N . ILE A 1 129 ? -26.179 -0.740 12.029 1.00 89.12 129 ILE A N 1
ATOM 973 C CA . ILE A 1 129 ? -25.260 0.202 11.372 1.00 89.12 129 ILE A CA 1
ATOM 974 C C . ILE A 1 129 ? -24.062 -0.550 10.781 1.00 89.12 129 ILE A C 1
ATOM 976 O O . ILE A 1 129 ? -23.711 -0.332 9.624 1.00 89.12 129 ILE A O 1
ATOM 980 N N . ALA A 1 130 ? -23.467 -1.478 11.533 1.00 85.12 130 ALA A N 1
ATOM 981 C CA . ALA A 1 130 ? -22.360 -2.298 11.050 1.00 85.12 130 ALA A CA 1
ATOM 982 C C . ALA A 1 130 ? -22.750 -3.098 9.788 1.00 85.12 130 ALA A C 1
ATOM 984 O O . ALA A 1 130 ? -22.034 -3.082 8.789 1.00 85.12 130 ALA A O 1
ATOM 985 N N . LEU A 1 131 ? -23.919 -3.738 9.775 1.00 81.31 131 LEU A N 1
ATOM 986 C CA . LEU A 1 131 ? -24.416 -4.484 8.616 1.00 81.31 131 LEU A CA 1
ATOM 987 C C . LEU A 1 131 ? -24.664 -3.588 7.394 1.00 81.31 131 LEU A C 1
ATOM 989 O O . LEU A 1 131 ? -24.395 -4.005 6.267 1.00 81.31 131 LEU A O 1
ATOM 993 N N . GLN A 1 132 ? -25.123 -2.351 7.594 1.00 81.81 132 GLN A N 1
ATOM 994 C CA . GLN A 1 132 ? -25.247 -1.373 6.509 1.00 81.81 132 GLN A CA 1
ATOM 995 C C . GLN A 1 132 ? -23.876 -0.974 5.944 1.00 81.81 132 GLN A C 1
ATOM 997 O O . GLN A 1 132 ? -23.709 -0.911 4.727 1.00 81.81 132 GLN A O 1
ATOM 1002 N N . GLN A 1 133 ? -22.874 -0.778 6.808 1.00 79.44 133 GLN A N 1
ATOM 1003 C CA . GLN A 1 133 ? -21.505 -0.450 6.393 1.00 79.44 133 GLN A CA 1
ATOM 1004 C C . GLN A 1 133 ? -20.851 -1.563 5.561 1.00 79.44 133 GLN A C 1
ATOM 1006 O O . GLN A 1 133 ? -20.085 -1.265 4.642 1.00 79.44 133 GLN A O 1
ATOM 1011 N N . ILE A 1 134 ? -21.166 -2.832 5.848 1.00 72.88 134 ILE A N 1
ATOM 1012 C CA . ILE A 1 134 ? -20.682 -3.986 5.072 1.00 72.88 134 ILE A CA 1
ATOM 1013 C C . ILE A 1 134 ? -21.082 -3.871 3.596 1.00 72.88 134 ILE A C 1
ATOM 1015 O O . ILE A 1 134 ? -20.265 -4.086 2.708 1.00 72.88 134 ILE A O 1
ATOM 1019 N N . HIS A 1 135 ? -22.323 -3.474 3.322 1.00 65.94 135 HIS A N 1
ATOM 1020 C CA . HIS A 1 135 ? -22.865 -3.468 1.962 1.00 65.94 135 HIS A CA 1
ATOM 1021 C C . HIS A 1 135 ? -22.385 -2.292 1.099 1.00 65.94 135 HIS A C 1
ATOM 1023 O O . HIS A 1 135 ? -22.588 -2.315 -0.111 1.00 65.94 135 HIS A O 1
ATOM 1029 N N . GLN A 1 136 ? -21.786 -1.254 1.694 1.00 66.50 136 GLN A N 1
ATOM 1030 C CA . GLN A 1 136 ? -21.525 0.013 0.996 1.00 66.50 136 GLN A CA 1
ATOM 1031 C C . GLN A 1 136 ? -20.048 0.420 0.930 1.00 66.50 136 GLN A C 1
ATOM 1033 O O . GLN A 1 136 ? -19.700 1.251 0.096 1.00 66.50 136 GLN A O 1
ATOM 1038 N N . GLN A 1 137 ? -19.186 -0.075 1.828 1.00 63.97 137 GLN A N 1
ATOM 1039 C CA . GLN A 1 137 ? -17.882 0.568 2.084 1.00 63.97 137 GLN A CA 1
ATOM 1040 C C . GLN A 1 137 ? -16.728 -0.415 2.340 1.00 63.97 137 GLN A C 1
ATOM 1042 O O . GLN A 1 137 ? -15.690 -0.021 2.882 1.00 63.97 137 GLN A O 1
ATOM 1047 N N . LEU A 1 138 ? -16.896 -1.696 1.997 1.00 62.25 138 LEU A N 1
ATOM 1048 C CA . LEU A 1 138 ? -15.882 -2.715 2.258 1.00 62.25 138 LEU A CA 1
ATOM 1049 C C . LEU A 1 138 ? -14.796 -2.810 1.185 1.00 62.25 138 LEU A C 1
ATOM 1051 O O . LEU A 1 138 ? -15.087 -2.655 -0.002 1.00 62.25 138 LEU A O 1
ATOM 1055 N N . PRO A 1 139 ? -13.548 -3.120 1.583 1.00 59.69 139 PRO A N 1
ATOM 1056 C CA . PRO A 1 139 ? -12.546 -3.592 0.643 1.00 59.69 139 PRO A CA 1
ATOM 1057 C C . PRO A 1 139 ? -12.987 -4.930 0.029 1.00 59.69 139 PRO A C 1
ATOM 1059 O O . PRO A 1 139 ? -13.510 -5.802 0.718 1.00 59.69 139 PRO A O 1
ATOM 1062 N N . GLU A 1 140 ? -12.733 -5.092 -1.271 1.00 55.22 140 GLU A N 1
ATOM 1063 C CA . GLU A 1 140 ? -13.074 -6.277 -2.079 1.00 55.22 140 GLU A CA 1
ATOM 1064 C C . GLU A 1 140 ? -12.460 -7.579 -1.520 1.00 55.22 140 GLU A C 1
ATOM 1066 O O . GLU A 1 140 ? -12.988 -8.667 -1.731 1.00 55.22 140 GLU A O 1
ATOM 1071 N N . VAL A 1 141 ? -11.376 -7.462 -0.739 1.00 59.91 141 VAL A N 1
ATOM 1072 C CA . VAL A 1 141 ? -10.741 -8.557 0.004 1.00 59.91 141 VAL A CA 1
ATOM 1073 C C . VAL A 1 141 ? -10.453 -8.097 1.435 1.00 59.91 141 VAL A C 1
ATOM 1075 O O . VAL A 1 141 ? -9.484 -7.379 1.684 1.00 59.91 141 VAL A O 1
ATOM 1078 N N . ALA A 1 142 ? -11.275 -8.521 2.394 1.00 60.59 142 ALA A N 1
ATOM 1079 C CA . ALA A 1 142 ? -11.043 -8.248 3.810 1.00 60.59 142 ALA A CA 1
ATOM 1080 C C . ALA A 1 142 ? -9.929 -9.156 4.366 1.00 60.59 142 ALA A C 1
ATOM 1082 O O . ALA A 1 142 ? -10.034 -10.384 4.330 1.00 60.59 142 ALA A O 1
ATOM 1083 N N . ARG A 1 143 ? -8.850 -8.558 4.888 1.00 69.94 143 ARG A N 1
ATOM 1084 C CA . ARG A 1 143 ? -7.764 -9.276 5.579 1.00 69.94 143 ARG A CA 1
ATOM 1085 C C . ARG A 1 143 ? -7.941 -9.142 7.088 1.00 69.94 143 ARG A C 1
ATOM 1087 O O . ARG A 1 143 ? -8.110 -8.041 7.605 1.00 69.94 143 ARG A O 1
ATOM 1094 N N . ARG A 1 144 ? -7.897 -10.267 7.806 1.00 72.44 144 ARG A N 1
ATOM 1095 C CA . ARG A 1 144 ? -8.077 -10.285 9.261 1.00 72.44 144 ARG A CA 1
ATOM 1096 C C . ARG A 1 144 ? -6.802 -9.810 9.958 1.00 72.44 144 ARG A C 1
ATOM 1098 O O . ARG A 1 144 ? -5.731 -10.371 9.738 1.00 72.44 144 ARG A O 1
ATOM 1105 N N . VAL A 1 145 ? -6.922 -8.825 10.845 1.00 75.06 145 VAL A N 1
ATOM 1106 C CA . VAL A 1 145 ? -5.813 -8.392 11.711 1.00 75.06 145 VAL A CA 1
ATOM 1107 C C . VAL A 1 145 ? -5.337 -9.560 12.579 1.00 75.06 145 VAL A C 1
ATOM 1109 O O . VAL A 1 145 ? -6.152 -10.261 13.177 1.00 75.06 145 VAL A O 1
ATOM 1112 N N . GLY A 1 146 ? -4.022 -9.750 12.650 1.00 73.94 146 GLY A N 1
ATOM 1113 C CA . GLY A 1 146 ? -3.353 -10.840 13.360 1.00 73.94 146 GLY A CA 1
ATOM 1114 C C . GLY A 1 146 ? -3.245 -12.138 12.560 1.00 73.94 146 GLY A C 1
ATOM 1115 O O . GLY A 1 146 ? -2.675 -13.100 13.057 1.00 73.94 146 GLY A O 1
ATOM 1116 N N . SER A 1 147 ? -3.781 -12.195 11.336 1.00 78.62 147 SER A N 1
ATOM 1117 C CA . SER A 1 147 ? -3.614 -13.378 10.489 1.00 78.62 147 SER A CA 1
ATOM 1118 C C . SER A 1 147 ? -2.231 -13.413 9.841 1.00 78.62 147 SER A C 1
ATOM 1120 O O . SER A 1 147 ? -1.730 -12.393 9.357 1.00 78.62 147 SER A O 1
ATOM 1122 N N . THR A 1 148 ? -1.648 -14.611 9.791 1.00 85.25 148 THR A N 1
ATOM 1123 C CA . THR A 1 148 ? -0.415 -14.898 9.054 1.00 85.25 148 THR A CA 1
ATOM 1124 C C . THR A 1 148 ? -0.727 -15.814 7.880 1.00 85.25 148 THR A C 1
ATOM 1126 O O . THR A 1 148 ? -1.328 -16.877 8.035 1.00 85.25 148 THR A O 1
ATOM 1129 N N . HIS A 1 149 ? -0.292 -15.411 6.692 1.00 84.31 149 HIS A N 1
ATOM 1130 C CA . HIS A 1 149 ? -0.418 -16.186 5.468 1.00 84.31 149 HIS A CA 1
ATOM 1131 C C . HIS A 1 149 ? 0.953 -16.697 5.034 1.00 84.31 149 HIS A C 1
ATOM 1133 O O . HIS A 1 149 ? 1.883 -15.914 4.833 1.00 84.31 149 HIS A O 1
ATOM 1139 N N . ARG A 1 150 ? 1.068 -18.017 4.860 1.00 86.56 150 ARG A N 1
ATOM 1140 C CA . ARG A 1 150 ? 2.268 -18.649 4.311 1.00 86.56 150 ARG A CA 1
ATOM 1141 C C . ARG A 1 150 ? 2.216 -18.634 2.788 1.00 86.56 150 ARG A C 1
ATOM 1143 O O . ARG A 1 150 ? 1.303 -19.190 2.185 1.00 86.56 150 ARG A O 1
ATOM 1150 N N . MET A 1 151 ? 3.226 -18.018 2.195 1.00 83.44 151 MET A N 1
ATOM 1151 C CA . MET A 1 151 ? 3.562 -18.113 0.781 1.00 83.44 151 MET A CA 1
ATOM 1152 C C . MET A 1 151 ? 4.702 -19.121 0.604 1.00 83.44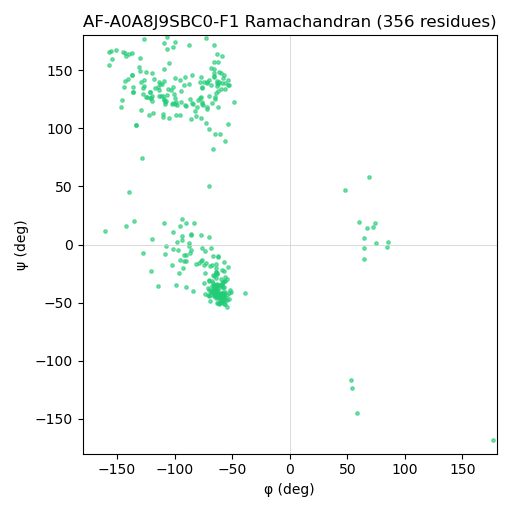 151 MET A C 1
ATOM 1154 O O . MET A 1 151 ? 5.266 -19.618 1.579 1.00 83.44 151 MET A O 1
ATOM 1158 N N . LYS A 1 152 ? 5.065 -19.427 -0.646 1.00 81.44 152 LYS A N 1
ATOM 1159 C CA . LYS A 1 152 ? 6.071 -20.455 -0.963 1.00 81.44 152 LYS A CA 1
ATOM 1160 C C . LYS A 1 152 ? 7.405 -20.267 -0.213 1.00 81.44 152 LYS A C 1
ATOM 1162 O O . LYS A 1 152 ? 7.945 -21.244 0.286 1.00 81.44 152 LYS A O 1
ATOM 1167 N N . HIS A 1 153 ? 7.893 -19.026 -0.110 1.00 84.00 153 HIS A N 1
ATOM 1168 C CA . HIS A 1 153 ? 9.180 -18.670 0.520 1.00 84.00 153 HIS A CA 1
ATOM 1169 C C . HIS A 1 153 ? 9.076 -17.441 1.442 1.00 84.00 153 HIS A C 1
ATOM 1171 O O . HIS A 1 153 ? 10.056 -16.740 1.688 1.00 84.00 153 HIS A O 1
ATOM 1177 N N . SER A 1 154 ? 7.866 -17.113 1.899 1.00 86.88 154 SER A N 1
ATOM 1178 C CA . SER A 1 154 ? 7.645 -15.966 2.780 1.00 86.88 154 SER A CA 1
ATOM 1179 C C . SER A 1 154 ? 6.407 -16.136 3.651 1.00 86.88 154 SER A C 1
ATOM 1181 O O . SER A 1 154 ? 5.511 -16.928 3.356 1.00 86.88 154 SER A O 1
ATOM 1183 N N . LEU A 1 155 ? 6.366 -15.385 4.742 1.00 90.69 155 LEU A N 1
ATOM 1184 C CA . LEU A 1 155 ? 5.232 -15.246 5.641 1.00 90.69 155 LEU A CA 1
ATOM 1185 C C . LEU A 1 155 ? 4.774 -13.792 5.600 1.00 90.69 155 LEU A C 1
ATOM 1187 O O . LEU A 1 155 ? 5.600 -12.882 5.644 1.00 90.69 155 LEU A O 1
ATOM 1191 N N . ILE A 1 156 ? 3.466 -13.577 5.505 1.00 89.12 156 ILE A N 1
ATOM 1192 C CA . ILE A 1 156 ? 2.857 -12.248 5.525 1.00 89.12 156 ILE A CA 1
ATOM 1193 C C . ILE A 1 156 ? 1.924 -12.177 6.727 1.00 89.12 156 ILE A C 1
ATOM 1195 O O . ILE A 1 156 ? 0.899 -12.860 6.742 1.00 89.12 156 ILE A O 1
ATOM 1199 N N . THR A 1 157 ? 2.265 -11.349 7.709 1.00 88.88 157 THR A N 1
ATOM 1200 C CA . THR A 1 157 ? 1.463 -11.118 8.915 1.00 88.88 157 THR A CA 1
ATOM 1201 C C . THR A 1 157 ? 0.818 -9.738 8.851 1.00 88.88 157 THR A C 1
ATOM 1203 O O . THR A 1 157 ? 1.496 -8.721 8.692 1.00 88.88 157 THR A O 1
ATOM 1206 N N . TYR A 1 158 ? -0.509 -9.696 8.961 1.00 83.62 158 TYR A N 1
ATOM 1207 C CA . TYR A 1 158 ? -1.285 -8.457 8.893 1.00 83.62 158 TYR A CA 1
ATOM 1208 C C . TYR A 1 158 ? -1.470 -7.852 10.285 1.00 83.62 158 TYR A C 1
ATOM 1210 O O . TYR A 1 158 ? -2.100 -8.461 11.148 1.00 83.62 158 TYR A O 1
ATOM 1218 N N . HIS A 1 159 ? -0.991 -6.629 10.492 1.00 81.75 159 HIS A N 1
ATOM 1219 C CA . HIS A 1 159 ? -1.234 -5.841 11.702 1.00 81.75 159 HIS A CA 1
ATOM 1220 C C . HIS A 1 159 ? -2.228 -4.703 11.408 1.00 81.75 159 HIS A C 1
ATOM 1222 O O . HIS A 1 159 ? -2.716 -4.566 10.288 1.00 81.75 159 HIS A O 1
ATOM 1228 N N . GLU A 1 160 ? -2.589 -3.906 12.419 1.00 73.62 160 GLU A N 1
ATOM 1229 C CA . GLU A 1 160 ? -3.599 -2.844 12.262 1.00 73.62 160 GLU A CA 1
ATOM 1230 C C . GLU A 1 160 ? -3.175 -1.739 11.273 1.00 73.62 160 GLU A C 1
ATOM 1232 O O . GLU A 1 160 ? -3.999 -1.183 10.545 1.00 73.62 160 GLU A O 1
ATOM 1237 N N . ASP A 1 161 ? -1.888 -1.410 11.236 1.00 73.50 161 ASP A N 1
ATOM 1238 C CA . ASP A 1 161 ? -1.347 -0.284 10.469 1.00 73.50 161 ASP A CA 1
ATOM 1239 C C . ASP A 1 161 ? -0.187 -0.657 9.543 1.00 73.50 161 ASP A C 1
ATOM 1241 O O . ASP A 1 161 ? 0.235 0.150 8.714 1.00 73.50 161 ASP A O 1
ATOM 1245 N N . TYR A 1 162 ? 0.304 -1.889 9.639 1.00 84.31 162 TYR A N 1
ATOM 1246 C CA . TYR A 1 162 ? 1.402 -2.376 8.821 1.00 84.31 162 TYR A CA 1
ATOM 1247 C C . TYR A 1 162 ? 1.237 -3.847 8.477 1.00 84.31 162 TYR A C 1
ATOM 1249 O O . TYR A 1 162 ? 0.435 -4.575 9.063 1.00 84.31 162 TYR A O 1
ATOM 1257 N N . VAL A 1 163 ? 2.022 -4.278 7.505 1.00 88.19 163 VAL A N 1
ATOM 1258 C CA . VAL A 1 163 ? 2.233 -5.681 7.196 1.00 88.19 163 VAL A CA 1
ATOM 1259 C C . VAL A 1 163 ? 3.685 -6.022 7.490 1.00 88.19 163 VAL A C 1
ATOM 1261 O O . VAL A 1 163 ? 4.597 -5.257 7.170 1.00 88.19 163 VAL A O 1
ATOM 1264 N N . GLU A 1 164 ? 3.889 -7.159 8.140 1.00 92.00 164 GLU A N 1
ATOM 1265 C CA . GLU A 1 164 ? 5.203 -7.755 8.313 1.00 92.00 164 GLU A CA 1
ATOM 1266 C C . GLU A 1 164 ? 5.369 -8.852 7.267 1.00 92.00 164 GLU A C 1
ATOM 1268 O O . GLU A 1 164 ? 4.556 -9.773 7.177 1.00 92.00 164 GLU A O 1
ATOM 1273 N N . LYS A 1 165 ? 6.411 -8.732 6.451 1.00 90.94 165 LYS A N 1
ATOM 1274 C CA . LYS A 1 165 ? 6.810 -9.751 5.491 1.00 90.94 165 LYS A CA 1
ATOM 1275 C C . LYS A 1 165 ? 8.115 -10.357 5.980 1.00 90.94 165 LYS A C 1
ATOM 1277 O O . LYS A 1 165 ? 9.139 -9.677 6.000 1.00 90.94 165 LYS A O 1
ATOM 1282 N N . ALA A 1 166 ? 8.063 -11.623 6.370 1.00 90.62 166 ALA A N 1
ATOM 1283 C CA . ALA A 1 166 ? 9.239 -12.404 6.710 1.00 90.62 166 ALA A CA 1
ATOM 1284 C C . ALA A 1 166 ? 9.605 -13.274 5.507 1.00 90.62 166 ALA A C 1
ATOM 1286 O O . ALA A 1 166 ? 8.770 -14.006 4.976 1.00 90.62 166 ALA A O 1
ATOM 1287 N N . VAL A 1 167 ? 10.844 -13.179 5.057 1.00 87.38 167 VAL A N 1
ATOM 1288 C CA . VAL A 1 167 ? 11.324 -13.787 3.822 1.00 87.38 167 VAL A CA 1
ATOM 1289 C C . VAL A 1 167 ? 12.480 -14.734 4.138 1.00 87.38 167 VAL A C 1
ATOM 1291 O O . VAL A 1 167 ? 13.387 -14.359 4.869 1.00 87.38 167 VAL A O 1
ATOM 1294 N N . ASP A 1 168 ? 12.435 -15.955 3.611 1.00 85.88 168 ASP A N 1
ATOM 1295 C CA . ASP A 1 168 ? 13.402 -17.015 3.922 1.00 85.88 168 ASP A CA 1
ATOM 1296 C C . ASP A 1 168 ? 14.773 -16.750 3.268 1.00 85.88 168 ASP A C 1
ATOM 1298 O O . ASP A 1 168 ? 14.929 -16.932 2.059 1.00 85.88 168 ASP A O 1
ATOM 1302 N N . LEU A 1 169 ? 15.764 -16.310 4.052 1.00 75.56 169 LEU A N 1
ATOM 1303 C CA . LEU A 1 169 ? 17.096 -15.921 3.581 1.00 75.56 169 LEU A CA 1
ATOM 1304 C C . LEU A 1 169 ? 17.784 -17.012 2.758 1.00 75.56 169 LEU A C 1
ATOM 1306 O O . LEU A 1 169 ? 18.249 -16.642 1.691 1.00 75.56 169 LEU A O 1
ATOM 1310 N N . PRO A 1 170 ? 17.835 -18.302 3.158 1.00 74.62 170 PRO A N 1
ATOM 1311 C CA . PRO A 1 170 ? 18.273 -19.445 2.345 1.00 74.62 170 PRO A CA 1
ATOM 1312 C C . PRO A 1 170 ? 17.839 -19.419 0.873 1.00 74.62 170 PRO A C 1
ATOM 1314 O O . PRO A 1 170 ? 18.637 -19.694 -0.023 1.00 74.62 170 PRO A O 1
ATOM 1317 N N . HIS A 1 171 ? 16.594 -19.026 0.601 1.00 69.69 171 HIS A N 1
ATOM 1318 C CA . HIS A 1 171 ? 16.071 -18.900 -0.763 1.00 69.69 171 HIS A CA 1
ATOM 1319 C C . HIS A 1 171 ? 16.471 -17.582 -1.446 1.00 69.69 171 HIS A C 1
ATOM 1321 O O . HIS A 1 171 ? 16.425 -17.474 -2.670 1.00 69.69 171 HIS A O 1
ATOM 1327 N N . PHE A 1 172 ? 16.910 -16.607 -0.654 1.00 64.94 172 PHE A N 1
ATOM 1328 C CA . PHE A 1 172 ? 17.503 -15.337 -1.056 1.00 64.94 172 PHE A CA 1
ATOM 1329 C C . PHE A 1 172 ? 19.040 -15.339 -1.022 1.00 64.94 172 PHE A C 1
ATOM 1331 O O . PHE A 1 172 ? 19.614 -14.310 -1.342 1.00 64.94 172 PHE A O 1
ATOM 1338 N N . VAL A 1 173 ? 19.737 -16.442 -0.696 1.00 51.00 173 VAL A N 1
ATOM 1339 C CA . VAL A 1 173 ? 21.219 -16.476 -0.534 1.00 51.00 173 VAL A CA 1
ATOM 1340 C C . VAL A 1 173 ? 21.967 -16.167 -1.828 1.00 51.00 173 VAL A C 1
ATOM 1342 O O . VAL A 1 173 ? 23.134 -15.794 -1.793 1.00 51.00 173 VAL A O 1
ATOM 1345 N N . ASN A 1 174 ? 21.295 -16.239 -2.975 1.00 56.84 174 ASN A N 1
ATOM 1346 C CA . ASN A 1 174 ? 21.880 -15.753 -4.216 1.00 56.84 174 ASN A CA 1
ATOM 1347 C C . ASN A 1 174 ? 21.800 -14.225 -4.352 1.00 56.84 174 ASN A C 1
ATOM 1349 O O . ASN A 1 174 ? 22.507 -13.670 -5.172 1.00 56.84 174 ASN A O 1
ATOM 1353 N N . HIS A 1 175 ? 20.982 -13.510 -3.582 1.00 63.88 175 HIS A N 1
ATOM 1354 C CA . HIS A 1 175 ? 20.920 -12.052 -3.641 1.00 63.88 175 HIS A CA 1
ATOM 1355 C C . HIS A 1 175 ? 22.136 -11.402 -2.982 1.00 63.88 175 HIS A C 1
ATOM 1357 O O . HIS A 1 175 ? 22.571 -11.786 -1.898 1.00 63.88 175 HIS A O 1
ATOM 1363 N N . ASP A 1 176 ? 22.629 -10.343 -3.62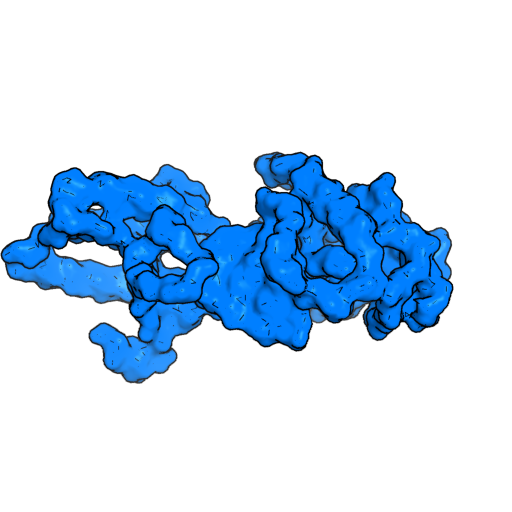2 1.00 75.69 176 ASP A N 1
ATOM 1364 C CA . ASP A 1 176 ? 23.532 -9.380 -3.004 1.00 75.69 176 ASP A CA 1
ATOM 1365 C C . ASP A 1 176 ? 22.786 -8.660 -1.867 1.00 75.69 176 ASP A C 1
ATOM 1367 O O . ASP A 1 176 ? 22.026 -7.706 -2.074 1.00 75.69 176 ASP A O 1
ATOM 1371 N N . LEU A 1 177 ? 22.961 -9.185 -0.655 1.00 80.06 177 LEU A N 1
ATOM 1372 C CA . LEU A 1 177 ? 22.287 -8.712 0.547 1.00 80.06 177 LEU A CA 1
ATOM 1373 C C . LEU A 1 177 ? 22.735 -7.302 0.945 1.00 80.06 177 LEU A C 1
ATOM 1375 O O . LEU A 1 177 ? 21.948 -6.563 1.538 1.00 80.06 177 LEU A O 1
ATOM 1379 N N . ASP A 1 178 ? 23.955 -6.909 0.575 1.00 84.31 178 ASP A N 1
ATOM 1380 C CA . ASP A 1 178 ? 24.452 -5.554 0.793 1.00 84.31 178 ASP A CA 1
ATOM 1381 C C . ASP A 1 178 ? 23.728 -4.569 -0.125 1.00 84.31 178 ASP A C 1
ATOM 1383 O O . ASP A 1 178 ? 23.246 -3.534 0.343 1.00 84.31 178 ASP A O 1
ATOM 1387 N N . SER A 1 179 ? 23.553 -4.913 -1.407 1.00 84.00 179 SER A N 1
ATOM 1388 C CA . SER A 1 179 ? 22.706 -4.134 -2.321 1.00 84.00 179 SER A CA 1
ATOM 1389 C C . SER A 1 179 ? 21.271 -4.017 -1.812 1.00 84.00 179 SER A C 1
ATOM 1391 O O . SER A 1 179 ? 20.715 -2.917 -1.809 1.00 84.00 179 SER A O 1
ATOM 1393 N N . LEU A 1 180 ? 20.673 -5.114 -1.336 1.00 85.94 180 LEU A N 1
ATOM 1394 C CA . LEU A 1 180 ? 19.312 -5.094 -0.795 1.00 85.94 180 LEU A CA 1
ATOM 1395 C C . LEU A 1 180 ? 19.206 -4.186 0.441 1.00 85.94 180 LEU A C 1
ATOM 1397 O O . LEU A 1 180 ? 18.287 -3.370 0.543 1.00 85.94 180 LEU A O 1
ATOM 1401 N N . LEU A 1 181 ? 20.165 -4.275 1.366 1.00 88.81 181 LEU A N 1
ATOM 1402 C CA . LEU A 1 181 ? 20.209 -3.414 2.544 1.00 88.81 181 LEU A CA 1
ATOM 1403 C C . LEU A 1 181 ? 20.410 -1.939 2.162 1.00 88.81 181 LEU A C 1
ATOM 1405 O O . LEU A 1 181 ? 19.782 -1.067 2.760 1.00 88.81 181 LEU A O 1
ATOM 1409 N N . ASN A 1 182 ? 21.225 -1.646 1.146 1.00 90.94 182 ASN A N 1
ATOM 1410 C CA . ASN A 1 182 ? 21.411 -0.287 0.631 1.00 90.94 182 ASN A CA 1
ATOM 1411 C C . ASN A 1 182 ? 20.130 0.287 0.015 1.00 90.94 182 ASN A C 1
ATOM 1413 O O . ASN A 1 182 ? 19.802 1.445 0.275 1.00 90.94 182 ASN A O 1
ATOM 1417 N N . VAL A 1 183 ? 19.368 -0.522 -0.728 1.00 91.50 183 VAL A N 1
ATOM 1418 C CA . VAL A 1 183 ? 18.039 -0.126 -1.218 1.00 91.50 183 VAL A CA 1
ATOM 1419 C C . VAL A 1 183 ? 17.118 0.196 -0.041 1.00 91.50 183 VAL A C 1
ATOM 1421 O O . VAL A 1 183 ? 16.487 1.248 -0.029 1.00 91.50 183 VAL A O 1
ATOM 1424 N N . HIS A 1 184 ? 17.068 -0.649 0.990 1.00 90.81 184 HIS A N 1
ATOM 1425 C CA . HIS A 1 184 ? 16.220 -0.385 2.153 1.00 90.81 184 HIS A CA 1
ATOM 1426 C C . HIS A 1 184 ? 16.648 0.845 2.966 1.00 90.81 184 HIS A C 1
ATOM 1428 O O . HIS A 1 184 ? 15.774 1.563 3.445 1.00 90.81 184 HIS A O 1
ATOM 1434 N N . ARG A 1 185 ? 17.952 1.138 3.073 1.00 92.00 185 ARG A N 1
ATOM 1435 C CA . ARG A 1 185 ? 18.449 2.402 3.649 1.00 92.00 185 ARG A CA 1
ATOM 1436 C C . ARG A 1 185 ? 17.929 3.603 2.873 1.00 92.00 185 ARG A C 1
ATOM 1438 O O . ARG A 1 185 ? 17.311 4.475 3.472 1.00 92.00 185 ARG A O 1
ATOM 1445 N N . LEU A 1 186 ? 18.066 3.581 1.546 1.00 90.38 186 LEU A N 1
ATOM 1446 C CA . LEU A 1 186 ? 17.508 4.621 0.683 1.00 90.38 186 LEU A CA 1
ATOM 1447 C C . LEU A 1 186 ? 16.002 4.805 0.918 1.00 90.38 186 LEU A C 1
ATOM 1449 O O . LEU A 1 186 ? 15.541 5.938 0.999 1.00 90.38 186 LEU A O 1
ATOM 1453 N N . LEU A 1 187 ? 15.244 3.709 1.040 1.00 90.44 187 LEU A N 1
ATOM 1454 C CA . LEU A 1 187 ? 13.804 3.770 1.296 1.00 90.44 187 LEU A CA 1
ATOM 1455 C C . LEU A 1 187 ? 13.471 4.357 2.677 1.00 90.44 187 LEU A C 1
ATOM 1457 O O . LEU A 1 187 ? 12.508 5.110 2.793 1.00 90.44 187 LEU A O 1
ATOM 1461 N N . CYS A 1 188 ? 14.235 4.026 3.721 1.00 88.12 188 CYS A N 1
ATOM 1462 C CA . CYS A 1 188 ? 14.049 4.583 5.065 1.00 88.12 188 CYS A CA 1
ATOM 1463 C C . CYS A 1 188 ? 14.380 6.080 5.131 1.00 88.12 188 CYS A C 1
ATOM 1465 O O . CYS A 1 188 ? 13.680 6.817 5.823 1.00 88.12 188 CYS A O 1
ATOM 1467 N N . ASP A 1 189 ? 15.382 6.526 4.370 1.00 84.62 189 ASP A N 1
ATOM 1468 C CA . ASP A 1 189 ? 15.826 7.924 4.311 1.00 84.62 189 ASP A CA 1
ATOM 1469 C C . ASP A 1 189 ? 14.890 8.824 3.484 1.00 84.62 189 ASP A C 1
ATOM 1471 O O . ASP A 1 189 ? 15.097 10.037 3.389 1.00 84.62 189 ASP A O 1
ATOM 1475 N N . LEU A 1 190 ? 13.839 8.254 2.882 1.00 77.44 190 LEU A N 1
ATOM 1476 C CA . LEU A 1 190 ? 12.837 9.029 2.164 1.00 77.44 190 LEU A CA 1
ATOM 1477 C C . LEU A 1 190 ? 12.121 9.994 3.115 1.00 77.44 190 LEU A C 1
ATOM 1479 O O . LEU A 1 190 ? 11.647 9.566 4.180 1.00 77.44 190 LEU A O 1
ATOM 1483 N N . PRO A 1 191 ? 11.977 11.279 2.729 1.00 69.25 191 PRO A N 1
ATOM 1484 C CA . PRO A 1 191 ? 11.325 12.272 3.569 1.00 69.25 191 PRO A CA 1
ATOM 1485 C C . PRO A 1 191 ? 9.937 11.783 3.997 1.00 69.25 191 PRO A C 1
ATOM 1487 O O . PRO A 1 191 ? 9.216 11.151 3.220 1.00 69.25 191 PRO A O 1
ATOM 1490 N N . ASN A 1 192 ? 9.565 12.065 5.254 1.00 58.94 192 ASN A N 1
ATOM 1491 C CA . ASN A 1 192 ? 8.202 11.865 5.747 1.00 58.94 192 ASN A CA 1
ATOM 1492 C C . ASN A 1 192 ? 7.254 12.608 4.798 1.00 58.94 192 ASN A C 1
ATOM 1494 O O . ASN A 1 192 ? 7.170 13.831 4.842 1.00 58.94 192 ASN A O 1
ATOM 1498 N N . GLY A 1 193 ? 6.570 11.869 3.923 1.00 52.62 193 GLY A N 1
ATOM 1499 C CA . GLY A 1 193 ? 5.573 12.387 2.985 1.00 52.62 193 GLY A CA 1
ATOM 1500 C C . GLY A 1 193 ? 4.295 12.845 3.689 1.00 52.62 193 GLY A C 1
ATOM 1501 O O . GLY A 1 193 ? 3.211 12.407 3.323 1.00 52.62 193 GLY A O 1
ATOM 1502 N N . GLU A 1 194 ? 4.422 13.669 4.733 1.00 43.81 194 GLU A N 1
ATOM 1503 C CA . GLU A 1 194 ? 3.303 14.404 5.328 1.00 43.81 194 GLU A CA 1
ATOM 1504 C C . GLU A 1 194 ? 2.874 15.581 4.446 1.00 43.81 194 GLU A C 1
ATOM 1506 O O . GLU A 1 194 ? 1.749 16.058 4.570 1.00 43.81 194 GLU A O 1
ATOM 1511 N N . SER A 1 195 ? 3.721 16.011 3.503 1.00 41.38 195 SER A N 1
ATOM 1512 C CA . SER A 1 195 ? 3.269 16.880 2.423 1.00 41.38 195 SER A CA 1
ATOM 1513 C C . SER A 1 195 ? 2.568 16.056 1.345 1.00 41.38 195 SER A C 1
ATOM 1515 O O . SER A 1 195 ? 3.148 15.136 0.762 1.00 41.38 195 SER A O 1
ATOM 1517 N N . ILE A 1 196 ? 1.328 16.449 1.054 1.00 41.88 196 ILE A N 1
ATOM 1518 C CA . ILE A 1 196 ? 0.512 15.997 -0.080 1.00 41.88 196 ILE A CA 1
ATOM 1519 C C . ILE A 1 196 ? 1.266 16.174 -1.420 1.00 41.88 196 ILE A C 1
ATOM 1521 O O . ILE A 1 196 ? 0.973 15.466 -2.380 1.00 41.88 196 ILE A O 1
ATOM 1525 N N . ASP A 1 197 ? 2.300 17.024 -1.464 1.00 38.56 197 ASP A N 1
ATOM 1526 C CA . ASP A 1 197 ? 3.060 17.369 -2.673 1.00 38.56 197 ASP A CA 1
ATOM 1527 C C . ASP A 1 197 ? 4.240 16.425 -2.993 1.00 38.56 197 ASP A C 1
ATOM 1529 O O . ASP A 1 197 ? 4.922 16.599 -4.008 1.00 38.56 197 ASP A O 1
ATOM 1533 N N . HIS A 1 198 ? 4.504 15.406 -2.162 1.00 49.16 198 HIS A N 1
ATOM 1534 C CA . HIS A 1 198 ? 5.611 14.462 -2.377 1.00 49.16 198 HIS A CA 1
ATOM 1535 C C . HIS A 1 198 ? 5.170 12.990 -2.330 1.00 49.16 198 HIS A C 1
ATOM 1537 O O . HIS A 1 198 ? 5.479 12.263 -1.375 1.00 49.16 198 HIS A O 1
ATOM 1543 N N . PRO A 1 199 ? 4.484 12.490 -3.376 1.00 53.38 199 PRO A N 1
ATOM 1544 C CA . PRO A 1 199 ? 4.253 11.064 -3.527 1.00 53.38 199 PRO A CA 1
ATOM 1545 C C . PRO A 1 199 ? 5.579 10.387 -3.877 1.00 53.38 199 PRO A C 1
ATOM 1547 O O . PRO A 1 199 ? 6.020 10.384 -5.018 1.00 53.38 199 PRO A O 1
ATOM 1550 N N . ALA A 1 200 ? 6.239 9.793 -2.884 1.00 69.25 200 ALA A N 1
ATOM 1551 C CA . ALA A 1 200 ? 7.524 9.136 -3.109 1.00 69.25 200 ALA A CA 1
ATOM 1552 C C . ALA A 1 200 ? 7.451 7.944 -4.084 1.00 69.25 200 ALA A C 1
ATOM 1554 O O . ALA A 1 200 ? 8.501 7.428 -4.443 1.00 69.25 200 ALA A O 1
ATOM 1555 N N . GLY A 1 201 ? 6.258 7.463 -4.475 1.00 87.56 201 GLY A N 1
ATOM 1556 C CA . GLY A 1 201 ? 6.067 6.360 -5.431 1.00 87.56 201 GLY A CA 1
ATOM 1557 C C . GLY A 1 201 ? 6.583 4.991 -4.983 1.00 87.56 201 GLY A C 1
ATOM 1558 O O . GLY A 1 201 ? 6.262 3.972 -5.585 1.00 87.56 201 GLY A O 1
ATOM 1559 N N . LEU A 1 202 ? 7.375 4.958 -3.915 1.00 91.75 202 LEU A N 1
ATOM 1560 C CA . LEU A 1 202 ? 7.997 3.793 -3.312 1.00 91.75 202 LEU A CA 1
ATOM 1561 C C . LEU A 1 202 ? 7.469 3.642 -1.889 1.00 91.75 202 LEU A C 1
ATOM 1563 O O . LEU A 1 202 ? 7.256 4.629 -1.175 1.00 91.75 202 LEU A O 1
ATOM 1567 N N . VAL A 1 203 ? 7.265 2.399 -1.461 1.00 89.94 203 VAL A N 1
ATOM 1568 C CA . VAL A 1 203 ? 6.903 2.122 -0.077 1.00 89.94 203 VAL A CA 1
ATOM 1569 C C . VAL A 1 203 ? 8.079 2.439 0.833 1.00 89.94 203 VAL A C 1
ATOM 1571 O O . VAL A 1 203 ? 9.222 2.079 0.553 1.00 89.94 203 VAL A O 1
ATOM 1574 N N . ARG A 1 204 ? 7.784 3.078 1.962 1.00 88.94 204 ARG A N 1
ATOM 1575 C CA . ARG A 1 204 ? 8.771 3.297 3.007 1.00 88.94 204 ARG A CA 1
ATOM 1576 C C . ARG A 1 204 ? 8.629 2.243 4.104 1.00 88.94 204 ARG A C 1
ATOM 1578 O O . ARG A 1 204 ? 7.567 2.188 4.730 1.00 88.94 204 ARG A O 1
ATOM 1585 N N . PRO A 1 205 ? 9.673 1.444 4.375 1.00 89.38 205 PRO A N 1
ATOM 1586 C CA . PRO A 1 205 ? 9.717 0.587 5.551 1.00 89.38 205 PRO A CA 1
ATOM 1587 C C . PRO A 1 205 ? 9.570 1.398 6.840 1.00 89.38 205 PRO A C 1
ATOM 1589 O O . PRO A 1 205 ? 10.090 2.507 6.944 1.00 89.38 205 PRO A O 1
ATOM 1592 N N . LEU A 1 206 ? 8.874 0.843 7.831 1.00 87.25 206 LEU A N 1
ATOM 1593 C CA . LEU A 1 206 ? 8.730 1.485 9.144 1.00 87.25 206 LEU A CA 1
ATOM 1594 C C . LEU A 1 206 ? 10.072 1.630 9.868 1.00 87.25 206 LEU A C 1
ATOM 1596 O O . LEU A 1 206 ? 10.257 2.545 10.663 1.00 87.25 206 LEU A O 1
ATOM 1600 N N . GLU A 1 207 ? 10.984 0.712 9.578 1.00 88.75 207 GLU A N 1
ATOM 1601 C CA . GLU A 1 207 ? 12.331 0.627 10.112 1.00 88.75 207 GLU A CA 1
ATOM 1602 C C . GLU A 1 207 ? 13.211 -0.129 9.114 1.00 88.75 207 GLU A C 1
ATOM 1604 O O . GLU A 1 207 ? 12.706 -0.772 8.183 1.00 88.75 207 GLU A O 1
ATOM 1609 N N . LEU A 1 208 ? 14.529 -0.054 9.303 1.00 90.19 208 LEU A N 1
ATOM 1610 C CA . LEU A 1 208 ? 15.448 -0.886 8.536 1.00 90.19 208 LEU A CA 1
ATOM 1611 C C . LEU A 1 208 ? 15.120 -2.368 8.766 1.00 90.19 208 LEU A C 1
ATOM 1613 O O . LEU A 1 208 ? 14.847 -2.751 9.906 1.00 90.19 208 LEU A O 1
ATOM 1617 N N . PRO A 1 209 ? 15.162 -3.208 7.717 1.00 89.12 209 PRO A N 1
ATOM 1618 C CA . PRO A 1 209 ? 14.881 -4.624 7.868 1.00 89.12 209 PRO A CA 1
ATOM 1619 C C . PRO A 1 209 ? 15.772 -5.298 8.908 1.00 89.12 209 PRO A C 1
ATOM 1621 O O . PRO A 1 209 ? 16.979 -5.051 8.977 1.00 89.12 209 PRO A O 1
ATOM 1624 N N . GLY A 1 210 ? 15.156 -6.176 9.692 1.00 86.94 210 GLY A N 1
ATOM 1625 C CA . GLY A 1 210 ? 15.829 -6.986 10.698 1.00 86.94 210 GLY A CA 1
ATOM 1626 C C . GLY A 1 210 ? 16.073 -8.413 10.218 1.00 86.94 210 GLY A C 1
ATOM 1627 O O . GLY A 1 210 ? 15.523 -8.855 9.206 1.00 86.94 210 GLY A O 1
ATOM 1628 N N . ARG A 1 211 ? 16.871 -9.153 10.990 1.00 86.25 211 ARG A N 1
ATOM 1629 C CA . ARG A 1 211 ? 16.983 -10.609 10.866 1.00 86.25 211 ARG A CA 1
ATOM 1630 C C . ARG A 1 211 ? 16.437 -11.284 12.114 1.00 86.25 211 ARG A C 1
ATOM 1632 O O . ARG A 1 211 ? 16.709 -10.820 13.219 1.00 86.25 211 ARG A O 1
ATOM 1639 N N . ASP A 1 212 ? 15.732 -12.387 11.914 1.00 84.62 212 ASP A N 1
ATOM 1640 C CA . ASP A 1 212 ? 15.319 -13.311 12.969 1.00 84.62 212 ASP A CA 1
ATOM 1641 C C . ASP A 1 212 ? 15.618 -14.741 12.509 1.00 84.62 212 ASP A C 1
ATOM 1643 O O . ASP A 1 212 ? 14.951 -15.276 11.622 1.00 84.62 212 ASP A O 1
ATOM 1647 N N . GLY A 1 213 ? 16.704 -15.318 13.029 1.00 86.25 213 GLY A N 1
ATOM 1648 C CA . GLY A 1 213 ? 17.280 -16.550 12.488 1.00 86.25 213 GLY A CA 1
ATOM 1649 C C . GLY A 1 213 ? 17.568 -16.429 10.986 1.00 86.25 213 GLY A C 1
ATOM 1650 O O . GLY A 1 213 ? 18.266 -15.510 10.550 1.00 86.25 213 GLY A O 1
ATOM 1651 N N . ASP A 1 214 ? 16.983 -17.338 10.206 1.00 86.56 214 ASP A N 1
ATOM 1652 C CA . ASP A 1 214 ? 17.086 -17.386 8.743 1.00 86.56 214 ASP A CA 1
ATOM 1653 C C . ASP A 1 214 ? 16.052 -16.497 8.029 1.00 86.56 214 ASP A C 1
ATOM 1655 O O . ASP A 1 214 ? 15.916 -16.554 6.812 1.00 86.56 214 ASP A O 1
ATOM 1659 N N . MET A 1 215 ? 15.306 -15.657 8.748 1.00 87.00 215 MET A N 1
ATOM 1660 C CA . MET A 1 215 ? 14.283 -14.799 8.154 1.00 87.00 215 MET A CA 1
ATOM 1661 C C . MET A 1 215 ? 14.764 -13.352 8.030 1.00 87.00 215 MET A C 1
ATOM 1663 O O . MET A 1 215 ? 15.257 -12.751 8.984 1.00 87.00 215 MET A O 1
ATOM 1667 N N . TRP A 1 216 ? 14.547 -12.762 6.857 1.00 88.00 216 TRP A N 1
ATOM 1668 C CA . TRP A 1 216 ? 14.629 -11.325 6.615 1.00 88.00 216 TRP A CA 1
ATOM 1669 C C . TRP A 1 216 ? 13.265 -10.687 6.849 1.00 88.00 216 TRP A C 1
ATOM 1671 O O . TRP A 1 216 ? 12.293 -11.035 6.174 1.00 88.00 216 TRP A O 1
ATOM 1681 N N . ILE A 1 217 ? 13.179 -9.761 7.799 1.00 90.69 217 ILE A N 1
ATOM 1682 C CA . ILE A 1 217 ? 11.913 -9.169 8.230 1.00 90.69 217 ILE A CA 1
ATOM 1683 C C . ILE A 1 217 ? 11.824 -7.733 7.737 1.00 90.69 217 ILE A C 1
ATOM 1685 O O . ILE A 1 217 ? 12.627 -6.881 8.116 1.00 90.69 217 ILE A O 1
ATOM 1689 N N . VAL A 1 218 ? 10.794 -7.451 6.941 1.00 91.00 218 VAL A N 1
ATOM 1690 C CA . VAL A 1 218 ? 10.463 -6.102 6.475 1.00 91.00 218 VAL A CA 1
ATOM 1691 C C . VAL A 1 218 ? 9.067 -5.732 6.957 1.00 91.00 218 VAL A C 1
ATOM 1693 O O . VAL A 1 218 ? 8.100 -6.452 6.703 1.00 91.00 218 VAL A O 1
ATOM 1696 N N . ARG A 1 219 ? 8.943 -4.574 7.611 1.00 90.88 219 ARG A N 1
ATOM 1697 C CA . ARG A 1 219 ? 7.652 -3.994 8.000 1.00 90.88 219 ARG A CA 1
ATOM 1698 C C . ARG A 1 219 ? 7.354 -2.780 7.144 1.00 90.88 219 ARG A C 1
ATOM 1700 O O . ARG A 1 219 ? 8.134 -1.831 7.125 1.00 90.88 219 ARG A O 1
ATOM 1707 N N . VAL A 1 220 ? 6.221 -2.795 6.454 1.00 87.75 220 VAL A N 1
ATOM 1708 C CA . VAL A 1 220 ? 5.778 -1.692 5.591 1.00 87.75 220 VAL A CA 1
ATOM 1709 C C . VAL A 1 220 ? 4.336 -1.311 5.911 1.00 87.75 220 VAL A C 1
ATOM 1711 O O . VAL A 1 220 ? 3.560 -2.174 6.328 1.00 87.75 220 VAL A O 1
ATOM 1714 N N . PRO A 1 221 ? 3.950 -0.037 5.737 1.00 85.12 221 PRO A N 1
ATOM 1715 C CA . PRO A 1 221 ? 2.576 0.380 5.966 1.00 85.12 221 PRO A CA 1
ATOM 1716 C C . PRO A 1 221 ? 1.603 -0.381 5.058 1.00 85.12 221 PRO A C 1
ATOM 1718 O O . PRO A 1 221 ? 1.930 -0.783 3.940 1.00 85.12 221 PRO A O 1
ATOM 1721 N N . LEU A 1 222 ? 0.396 -0.606 5.574 1.00 82.38 222 LEU A N 1
ATOM 1722 C CA . LEU A 1 222 ? -0.586 -1.480 4.944 1.00 82.38 222 LEU A CA 1
ATOM 1723 C C . LEU A 1 222 ? -1.371 -0.754 3.834 1.00 82.38 222 LEU A C 1
ATOM 1725 O O . LEU A 1 222 ? -2.150 0.158 4.118 1.00 82.38 222 LEU A O 1
ATOM 1729 N N . GLY A 1 223 ? -1.197 -1.195 2.586 1.00 82.44 223 GLY A N 1
ATOM 1730 C CA . GLY A 1 223 ? -1.929 -0.710 1.409 1.00 82.44 223 GLY A CA 1
ATOM 1731 C C . GLY A 1 223 ? -2.924 -1.727 0.840 1.00 82.44 223 GLY A C 1
ATOM 1732 O O . GLY A 1 223 ? -2.974 -2.882 1.268 1.00 82.44 223 GLY A O 1
ATOM 1733 N N . VAL A 1 224 ? -3.719 -1.295 -0.140 1.00 81.50 224 VAL A N 1
ATOM 1734 C CA . VAL A 1 224 ? -4.676 -2.143 -0.870 1.00 81.50 224 VAL A CA 1
ATOM 1735 C C . VAL A 1 224 ? -4.186 -2.376 -2.283 1.00 81.50 224 VAL A C 1
ATOM 1737 O O . VAL A 1 224 ? -3.967 -1.429 -3.030 1.00 81.50 224 VAL A O 1
ATOM 1740 N N . GLN A 1 225 ? -4.070 -3.636 -2.687 1.00 84.06 225 GLN A N 1
ATOM 1741 C CA . GLN A 1 225 ? -3.870 -3.948 -4.094 1.00 84.06 225 GLN A CA 1
ATOM 1742 C C . GLN A 1 225 ? -5.178 -3.685 -4.847 1.00 84.06 225 GLN A C 1
ATOM 1744 O O . GLN A 1 225 ? -6.198 -4.324 -4.584 1.00 84.06 225 GLN A O 1
ATOM 1749 N N . ARG A 1 226 ? -5.150 -2.731 -5.777 1.00 79.69 226 ARG A N 1
ATOM 1750 C CA . ARG A 1 226 ? -6.307 -2.367 -6.594 1.00 79.69 226 ARG A CA 1
ATOM 1751 C C . ARG A 1 226 ? -5.848 -1.959 -7.984 1.00 79.69 226 ARG A C 1
ATOM 1753 O O . ARG A 1 226 ? -5.040 -1.047 -8.135 1.00 79.69 226 ARG A O 1
ATOM 1760 N N . MET A 1 227 ? -6.394 -2.617 -9.003 1.00 83.81 227 MET A N 1
ATOM 1761 C CA . MET A 1 227 ? -6.223 -2.158 -10.379 1.00 83.81 227 MET A CA 1
ATOM 1762 C C . MET A 1 227 ? -7.006 -0.855 -10.604 1.00 83.81 227 MET A C 1
ATOM 1764 O O . MET A 1 227 ? -8.130 -0.728 -10.109 1.00 83.81 227 MET A O 1
ATOM 1768 N N . PRO A 1 228 ? -6.464 0.100 -11.376 1.00 88.06 228 PRO A N 1
ATOM 1769 C CA . PRO A 1 228 ? -7.165 1.343 -11.667 1.00 88.06 228 PRO A CA 1
ATOM 1770 C C . PRO A 1 228 ? -8.448 1.076 -12.467 1.00 88.06 228 PRO A C 1
ATOM 1772 O O . PRO A 1 228 ? -8.428 0.390 -13.489 1.00 88.06 228 PRO A O 1
ATOM 1775 N N . SER A 1 229 ? -9.566 1.647 -12.011 1.00 88.75 229 SER A N 1
ATOM 1776 C CA . SER A 1 229 ? -10.891 1.487 -12.634 1.00 88.75 229 SER A CA 1
ATOM 1777 C C . SER A 1 229 ? -11.228 2.566 -13.669 1.00 88.75 229 SER A C 1
ATOM 1779 O O . SER A 1 229 ? -12.164 2.402 -14.448 1.00 88.75 229 SER A O 1
ATOM 1781 N N . CYS A 1 230 ? -10.466 3.662 -13.706 1.00 91.75 230 CYS A N 1
ATOM 1782 C CA . CYS A 1 230 ? -10.595 4.738 -14.688 1.00 91.75 230 CYS A CA 1
ATOM 1783 C C . CYS A 1 230 ? -9.223 5.233 -15.149 1.00 91.75 230 CYS A C 1
ATOM 1785 O O . CYS A 1 230 ? -8.213 5.055 -14.463 1.00 91.75 230 CYS A O 1
ATOM 1787 N N . MET A 1 231 ? -9.210 5.957 -16.272 1.00 93.19 231 MET A N 1
ATOM 1788 C CA . MET A 1 231 ? -8.012 6.630 -16.786 1.00 93.19 231 MET A CA 1
ATOM 1789 C C . MET A 1 231 ? -7.421 7.639 -15.796 1.00 93.19 231 MET A C 1
ATOM 1791 O O . MET A 1 231 ? -6.204 7.765 -15.725 1.00 93.19 231 MET A O 1
ATOM 1795 N N . CYS A 1 232 ? -8.266 8.306 -15.003 1.00 91.12 232 CYS A N 1
ATOM 1796 C CA . CYS A 1 232 ? -7.841 9.203 -13.931 1.00 91.12 232 CYS A CA 1
ATOM 1797 C C . CYS A 1 232 ? -6.926 8.513 -12.909 1.00 91.12 232 CYS A C 1
ATOM 1799 O O . CYS A 1 232 ? -5.836 8.997 -12.610 1.00 91.12 232 CYS A O 1
ATOM 1801 N N . LEU A 1 233 ? -7.359 7.357 -12.404 1.00 90.88 233 LEU A N 1
ATOM 1802 C CA . LEU A 1 233 ? -6.612 6.585 -11.415 1.00 90.88 233 LEU A CA 1
ATOM 1803 C C . LEU A 1 233 ? -5.364 5.954 -12.029 1.00 90.88 233 LEU A C 1
ATOM 1805 O O . LEU A 1 233 ? -4.317 5.971 -11.392 1.00 90.88 233 LEU A O 1
ATOM 1809 N N . LEU A 1 234 ? -5.448 5.454 -13.271 1.00 94.12 234 LEU A N 1
ATOM 1810 C CA . LEU A 1 234 ? -4.276 4.931 -13.980 1.00 94.12 234 LEU A CA 1
ATOM 1811 C C . LEU A 1 234 ? -3.206 6.015 -14.144 1.00 94.12 234 LEU A C 1
ATOM 1813 O O . LEU A 1 234 ? -2.031 5.751 -13.920 1.00 94.12 234 LEU A O 1
ATOM 1817 N N . ARG A 1 235 ? -3.609 7.238 -14.498 1.00 93.81 235 ARG A N 1
ATOM 1818 C CA . ARG A 1 235 ? -2.695 8.369 -14.642 1.00 93.81 235 ARG A CA 1
ATOM 1819 C C . ARG A 1 235 ? -2.003 8.725 -13.328 1.00 93.81 235 ARG A C 1
ATOM 1821 O O . ARG A 1 235 ? -0.781 8.830 -13.315 1.00 93.81 235 ARG A O 1
ATOM 1828 N N . GLY A 1 236 ? -2.766 8.887 -12.244 1.00 91.50 236 GLY A N 1
ATOM 1829 C CA . GLY A 1 236 ? -2.203 9.186 -10.921 1.00 91.50 236 GLY A CA 1
ATOM 1830 C C . GLY A 1 236 ? -1.224 8.105 -10.460 1.00 91.50 236 GLY A C 1
ATOM 1831 O O . GLY A 1 236 ? -0.114 8.409 -10.043 1.00 91.50 236 GLY A O 1
ATOM 1832 N N . LEU A 1 237 ? -1.586 6.837 -10.660 1.00 93.19 237 LEU A N 1
ATOM 1833 C CA . LEU A 1 237 ? -0.726 5.698 -10.358 1.00 93.19 237 LEU A CA 1
ATOM 1834 C C . LEU A 1 237 ? 0.579 5.719 -11.159 1.00 93.19 237 LEU A C 1
ATOM 1836 O O . LEU A 1 237 ? 1.650 5.564 -10.580 1.00 93.19 237 LEU A O 1
ATOM 1840 N N . VAL A 1 238 ? 0.509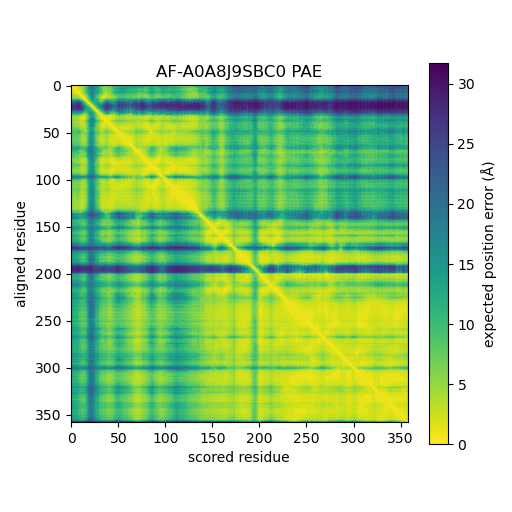 5.908 -12.481 1.00 95.38 238 VAL A N 1
ATOM 1841 C CA . VAL A 1 238 ? 1.711 5.964 -13.327 1.00 95.38 238 VAL A CA 1
ATOM 1842 C C . VAL A 1 238 ? 2.593 7.144 -12.920 1.00 95.38 238 VAL A C 1
ATOM 1844 O O . VAL A 1 238 ? 3.806 6.976 -12.831 1.00 95.38 238 VAL A O 1
ATOM 1847 N N . MET A 1 239 ? 2.006 8.304 -12.611 1.00 94.00 239 MET A N 1
ATOM 1848 C CA . MET A 1 239 ? 2.750 9.462 -12.111 1.00 94.00 239 MET A CA 1
ATOM 1849 C C . MET A 1 239 ? 3.499 9.140 -10.810 1.00 94.00 239 MET A C 1
ATOM 1851 O O . MET A 1 239 ? 4.703 9.393 -10.734 1.00 94.00 239 MET A O 1
ATOM 1855 N N . ASP A 1 240 ? 2.822 8.545 -9.823 1.00 92.75 240 ASP A N 1
ATOM 1856 C CA . ASP A 1 240 ? 3.430 8.160 -8.545 1.00 92.75 240 ASP A CA 1
ATOM 1857 C C . ASP A 1 240 ? 4.582 7.174 -8.761 1.00 92.75 240 ASP A C 1
ATOM 1859 O O . ASP A 1 240 ? 5.692 7.391 -8.274 1.00 92.75 240 ASP A O 1
ATOM 1863 N N . ILE A 1 241 ? 4.357 6.116 -9.547 1.00 95.50 241 ILE A N 1
ATOM 1864 C CA . ILE A 1 241 ? 5.384 5.102 -9.806 1.00 95.50 241 ILE A CA 1
ATOM 1865 C C . ILE A 1 241 ? 6.594 5.714 -10.518 1.00 95.50 241 ILE A C 1
ATOM 1867 O O . ILE A 1 241 ? 7.728 5.456 -10.118 1.00 95.50 241 ILE A O 1
ATOM 1871 N N . LEU A 1 242 ? 6.389 6.566 -11.525 1.00 96.50 242 LEU A N 1
ATOM 1872 C CA . LEU A 1 242 ? 7.491 7.237 -12.214 1.00 96.50 242 LEU A CA 1
ATOM 1873 C C . LEU A 1 242 ? 8.250 8.205 -11.297 1.00 96.50 242 LEU A C 1
ATOM 1875 O O . LEU A 1 242 ? 9.469 8.320 -11.414 1.00 96.50 242 LEU A O 1
ATOM 1879 N N . TYR A 1 243 ? 7.568 8.880 -10.367 1.00 93.12 243 TYR A N 1
ATOM 1880 C CA . TYR A 1 243 ? 8.231 9.708 -9.357 1.00 93.12 243 TYR A CA 1
ATOM 1881 C C . TYR A 1 243 ? 9.185 8.864 -8.506 1.00 93.12 243 TYR A C 1
ATOM 1883 O O . TYR A 1 243 ? 10.358 9.212 -8.347 1.00 93.12 243 TYR A O 1
ATOM 1891 N N . GLY A 1 244 ? 8.700 7.722 -8.016 1.00 93.00 244 GLY A N 1
ATOM 1892 C CA . GLY A 1 244 ? 9.503 6.803 -7.221 1.00 93.00 244 GLY A CA 1
ATOM 1893 C C . GLY A 1 244 ? 10.674 6.207 -7.993 1.00 93.00 244 GLY A C 1
ATOM 1894 O O . GLY A 1 244 ? 11.793 6.171 -7.481 1.00 93.00 244 GLY A O 1
ATOM 1895 N N . LEU A 1 245 ? 10.453 5.790 -9.241 1.00 96.38 245 LEU A N 1
ATOM 1896 C CA . LEU A 1 245 ? 11.524 5.256 -10.080 1.00 96.38 245 LEU A CA 1
ATOM 1897 C C . LEU A 1 245 ? 12.579 6.308 -10.405 1.00 96.38 245 LEU A C 1
ATOM 1899 O O . LEU A 1 245 ? 13.756 5.991 -10.327 1.00 96.38 245 LEU A O 1
ATOM 1903 N N . ALA A 1 246 ? 12.205 7.561 -10.678 1.00 94.69 246 ALA A N 1
ATOM 1904 C CA . ALA A 1 246 ? 13.179 8.630 -10.918 1.00 94.69 246 ALA A CA 1
ATOM 1905 C C . ALA A 1 246 ? 14.147 8.785 -9.738 1.00 94.69 246 ALA A C 1
ATOM 1907 O O . ALA A 1 246 ? 15.358 8.919 -9.919 1.00 94.69 246 ALA A O 1
ATOM 1908 N N . MET A 1 247 ? 13.622 8.695 -8.519 1.00 91.94 247 MET A N 1
ATOM 1909 C CA . MET A 1 247 ? 14.420 8.743 -7.304 1.00 91.94 247 MET A CA 1
ATOM 1910 C C . MET A 1 247 ? 15.289 7.493 -7.126 1.00 91.94 247 MET A C 1
ATOM 1912 O O . MET A 1 247 ? 16.489 7.632 -6.892 1.00 91.94 247 MET A O 1
ATOM 1916 N N . LEU A 1 248 ? 14.720 6.293 -7.278 1.00 93.94 248 LEU A N 1
ATOM 1917 C CA . LEU A 1 248 ? 15.453 5.025 -7.178 1.00 93.94 248 LEU A CA 1
ATOM 1918 C C . LEU A 1 248 ? 16.602 4.960 -8.201 1.00 93.94 248 LEU A C 1
ATOM 1920 O O . LEU A 1 248 ? 17.752 4.699 -7.846 1.00 93.94 248 LEU A O 1
ATOM 1924 N N . HIS A 1 249 ? 16.293 5.286 -9.458 1.00 96.25 249 HIS A N 1
ATOM 1925 C CA . HIS A 1 249 ? 17.218 5.282 -10.590 1.00 96.25 249 HIS A CA 1
ATOM 1926 C C . HIS A 1 249 ? 18.312 6.338 -10.435 1.00 96.25 249 HIS A C 1
ATOM 1928 O O . HIS A 1 249 ? 19.462 6.058 -10.760 1.00 96.25 249 HIS A O 1
ATOM 1934 N N . SER A 1 250 ? 18.009 7.514 -9.861 1.00 94.06 250 SER A N 1
ATOM 1935 C CA . SER A 1 250 ? 19.027 8.546 -9.584 1.00 94.06 250 SER A CA 1
ATOM 1936 C C . SER A 1 250 ? 20.146 8.058 -8.660 1.00 94.06 250 SER A C 1
ATOM 1938 O O . SER A 1 250 ? 21.230 8.638 -8.644 1.00 94.06 250 SER A O 1
ATOM 1940 N N . ARG A 1 251 ? 19.887 7.002 -7.874 1.00 93.06 251 ARG A N 1
ATOM 1941 C CA . ARG A 1 251 ? 20.852 6.391 -6.947 1.00 93.06 251 ARG A CA 1
ATOM 1942 C C . ARG A 1 251 ? 21.468 5.107 -7.489 1.00 93.06 251 ARG A C 1
ATOM 1944 O O . ARG A 1 251 ? 22.137 4.401 -6.745 1.00 93.06 251 ARG A O 1
ATOM 1951 N N . GLY A 1 252 ? 21.257 4.821 -8.774 1.00 94.56 252 GLY A N 1
ATOM 1952 C CA . GLY A 1 252 ? 21.812 3.653 -9.447 1.00 94.56 252 GLY A CA 1
ATOM 1953 C C . GLY A 1 252 ? 21.129 2.342 -9.070 1.00 94.56 252 GLY A C 1
ATOM 1954 O O . GLY A 1 252 ? 21.713 1.287 -9.290 1.00 94.56 252 GLY A O 1
ATOM 1955 N N . PHE A 1 253 ? 19.919 2.379 -8.504 1.00 95.38 253 PHE A N 1
ATOM 1956 C CA . PHE A 1 253 ? 19.153 1.178 -8.170 1.00 95.38 253 PHE A CA 1
ATOM 1957 C C . PHE A 1 253 ? 18.002 0.945 -9.149 1.00 95.38 253 PHE A C 1
ATOM 1959 O O . PHE A 1 253 ? 17.495 1.879 -9.764 1.00 95.38 253 PHE A O 1
ATOM 1966 N N . VAL A 1 254 ? 17.567 -0.308 -9.253 1.00 96.38 254 VAL A N 1
ATOM 1967 C CA . VAL A 1 254 ? 16.419 -0.774 -10.048 1.00 96.38 254 VAL A CA 1
ATOM 1968 C C . VAL A 1 254 ? 15.511 -1.664 -9.206 1.00 96.38 254 VAL A C 1
ATOM 1970 O O . VAL A 1 254 ? 15.982 -2.328 -8.281 1.00 96.38 254 VAL A O 1
ATOM 1973 N N . HIS A 1 255 ? 14.219 -1.701 -9.538 1.00 95.50 255 HIS A N 1
ATOM 1974 C CA . HIS A 1 255 ? 13.208 -2.470 -8.806 1.00 95.50 255 HIS A CA 1
ATOM 1975 C C . HIS A 1 255 ? 13.134 -3.940 -9.247 1.00 95.50 255 HIS A C 1
ATOM 1977 O O . HIS A 1 255 ? 12.970 -4.831 -8.414 1.00 95.50 255 HIS A O 1
ATOM 1983 N N . ARG A 1 256 ? 13.240 -4.218 -10.559 1.00 95.12 256 ARG A N 1
ATOM 1984 C CA . ARG A 1 256 ? 13.253 -5.574 -11.165 1.00 95.12 256 ARG A CA 1
ATOM 1985 C C . ARG A 1 256 ? 11.984 -6.419 -11.028 1.00 95.12 256 ARG A C 1
ATOM 1987 O O . ARG A 1 256 ? 11.934 -7.515 -11.571 1.00 95.12 256 ARG A O 1
ATOM 1994 N N . ASN A 1 257 ? 10.954 -5.957 -10.329 1.00 93.88 257 ASN A N 1
ATOM 1995 C CA . ASN A 1 257 ? 9.708 -6.719 -10.166 1.00 93.88 257 ASN A CA 1
ATOM 1996 C C . ASN A 1 257 ? 8.458 -5.829 -10.272 1.00 93.88 257 ASN A C 1
ATOM 1998 O O . ASN A 1 257 ? 7.583 -5.860 -9.409 1.00 93.88 257 ASN A O 1
ATOM 2002 N N . ILE A 1 258 ? 8.412 -4.941 -11.269 1.00 95.69 258 ILE A N 1
ATOM 2003 C CA . ILE A 1 258 ? 7.289 -4.009 -11.458 1.00 95.69 258 ILE A CA 1
ATOM 2004 C C . ILE A 1 258 ? 6.154 -4.734 -12.183 1.00 95.69 258 ILE A C 1
ATOM 2006 O O . ILE A 1 258 ? 6.258 -5.064 -13.361 1.00 95.69 258 ILE A O 1
ATOM 2010 N N . GLN A 1 259 ? 5.067 -4.964 -11.458 1.00 92.38 259 GLN A N 1
ATOM 2011 C CA . GLN A 1 259 ? 3.840 -5.587 -11.945 1.00 92.38 259 GLN A CA 1
ATOM 2012 C C . GLN A 1 259 ? 2.673 -5.166 -11.050 1.00 92.38 259 GLN A C 1
ATOM 2014 O O . GLN A 1 259 ? 2.886 -4.677 -9.939 1.00 92.38 259 GLN A O 1
ATOM 2019 N N . TRP A 1 260 ? 1.440 -5.398 -11.502 1.00 90.88 260 TRP A N 1
ATOM 2020 C CA . TRP A 1 260 ? 0.231 -5.007 -10.769 1.00 90.88 260 TRP A CA 1
ATOM 2021 C C . TRP A 1 260 ? 0.143 -5.571 -9.348 1.00 90.88 260 TRP A C 1
ATOM 2023 O O . TRP A 1 260 ? -0.392 -4.905 -8.467 1.00 90.88 260 TRP A O 1
ATOM 2033 N N . ASP A 1 261 ? 0.707 -6.755 -9.108 1.00 88.88 261 ASP A N 1
ATOM 2034 C CA . ASP A 1 261 ? 0.736 -7.371 -7.776 1.00 88.88 261 ASP A CA 1
ATOM 2035 C C . ASP A 1 261 ? 1.640 -6.640 -6.777 1.00 88.88 261 ASP A C 1
ATOM 2037 O O . ASP A 1 261 ? 1.482 -6.790 -5.568 1.00 88.88 261 ASP A O 1
ATOM 2041 N N . ASN A 1 262 ? 2.554 -5.808 -7.277 1.00 92.25 262 ASN A N 1
ATOM 2042 C CA . ASN A 1 262 ? 3.527 -5.073 -6.479 1.00 92.25 262 ASN A CA 1
ATOM 2043 C C . ASN A 1 262 ? 3.242 -3.565 -6.432 1.00 92.25 262 ASN A C 1
ATOM 2045 O O . ASN A 1 262 ? 4.131 -2.781 -6.105 1.00 92.25 262 ASN A O 1
ATOM 2049 N N . ILE A 1 263 ? 2.013 -3.150 -6.751 1.00 92.19 263 ILE A N 1
ATOM 2050 C CA . ILE A 1 263 ? 1.554 -1.762 -6.637 1.00 92.19 263 ILE A CA 1
ATOM 2051 C C . ILE A 1 263 ? 0.353 -1.726 -5.695 1.00 92.19 263 ILE A C 1
ATOM 2053 O O . ILE A 1 263 ? -0.630 -2.441 -5.898 1.00 92.19 263 ILE A O 1
ATOM 2057 N N . VAL A 1 264 ? 0.419 -0.880 -4.667 1.00 89.44 264 VAL A N 1
ATOM 2058 C CA . VAL A 1 264 ? -0.648 -0.754 -3.664 1.00 89.44 264 VAL A CA 1
ATOM 2059 C C . VAL A 1 264 ? -1.112 0.690 -3.507 1.00 89.44 264 VAL A C 1
ATOM 2061 O O . VAL A 1 264 ? -0.314 1.626 -3.532 1.00 89.44 264 VAL A O 1
ATOM 2064 N N . GLU A 1 265 ? -2.417 0.863 -3.323 1.00 87.62 265 GLU A N 1
ATOM 2065 C CA . GLU A 1 265 ? -3.068 2.119 -2.957 1.00 87.62 265 GLU A CA 1
ATOM 2066 C C . GLU A 1 265 ? -2.928 2.334 -1.440 1.00 87.62 265 GLU A C 1
ATOM 2068 O O . GLU A 1 265 ? -3.413 1.533 -0.635 1.00 87.62 265 GLU A O 1
ATOM 2073 N N . MET A 1 266 ? -2.253 3.413 -1.042 1.00 83.56 266 MET A N 1
ATOM 2074 C CA . MET A 1 266 ? -2.033 3.774 0.367 1.00 83.56 266 MET A CA 1
ATOM 2075 C C . MET A 1 266 ? -3.142 4.676 0.911 1.00 83.56 266 MET A C 1
ATOM 2077 O O . MET A 1 266 ? -3.537 4.577 2.072 1.00 83.56 266 MET A O 1
ATOM 2081 N N . SER A 1 267 ? -3.646 5.566 0.065 1.00 78.12 267 SER A N 1
ATOM 2082 C CA . SER A 1 267 ? -4.758 6.477 0.330 1.00 78.12 267 SER A CA 1
ATOM 2083 C C . SER A 1 267 ? -5.469 6.766 -0.992 1.00 78.12 267 SER A C 1
ATOM 2085 O O . SER A 1 267 ? -4.890 6.464 -2.039 1.00 78.12 267 SER A O 1
ATOM 2087 N N . PRO A 1 268 ? -6.679 7.365 -0.982 1.00 75.38 268 PRO A N 1
ATOM 2088 C CA . PRO A 1 268 ? -7.317 7.800 -2.219 1.00 75.38 268 PRO A CA 1
ATOM 2089 C C . PRO A 1 268 ? -6.308 8.588 -3.054 1.00 75.38 268 PRO A C 1
ATOM 2091 O O . PRO A 1 268 ? -5.708 9.527 -2.537 1.00 75.38 268 PRO A O 1
ATOM 2094 N N . THR A 1 269 ? -6.079 8.122 -4.283 1.00 77.12 269 THR A N 1
ATOM 2095 C CA . THR A 1 269 ? -5.149 8.694 -5.275 1.00 77.12 269 THR A CA 1
ATOM 2096 C C . THR A 1 269 ? -3.650 8.631 -4.962 1.00 77.12 269 THR A C 1
ATOM 2098 O O . THR A 1 269 ? -2.897 9.303 -5.656 1.00 77.12 269 THR A O 1
ATOM 2101 N N . ARG A 1 270 ? -3.197 7.839 -3.97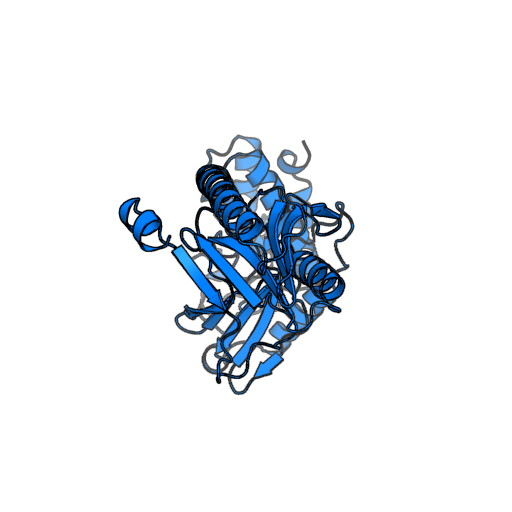9 1.00 85.31 270 ARG A N 1
ATOM 2102 C CA . ARG A 1 270 ? -1.763 7.634 -3.710 1.00 85.31 270 ARG A CA 1
ATOM 2103 C C . ARG A 1 270 ? -1.376 6.172 -3.851 1.00 85.31 270 ARG A C 1
ATOM 2105 O O . ARG A 1 270 ? -1.873 5.323 -3.106 1.00 85.31 270 ARG A O 1
ATOM 2112 N N . TYR A 1 271 ? -0.412 5.910 -4.718 1.00 90.12 271 TYR A N 1
ATOM 2113 C CA . TYR A 1 271 ? 0.092 4.581 -5.024 1.00 90.12 271 TYR A CA 1
ATOM 2114 C C . TYR A 1 271 ? 1.576 4.465 -4.701 1.00 90.12 271 TYR A C 1
ATOM 2116 O O . TYR A 1 271 ? 2.340 5.425 -4.802 1.00 90.12 271 TYR A O 1
ATOM 2124 N N . VAL A 1 272 ? 1.992 3.270 -4.295 1.00 92.12 272 VAL A N 1
ATOM 2125 C CA . VAL A 1 272 ? 3.403 2.967 -4.053 1.00 92.12 272 VAL A CA 1
ATOM 2126 C C . VAL A 1 272 ? 3.771 1.599 -4.612 1.00 92.12 272 VAL A C 1
ATOM 2128 O O . VAL A 1 272 ? 2.971 0.661 -4.567 1.00 92.12 272 VAL A O 1
ATOM 2131 N N . LEU A 1 273 ? 5.004 1.484 -5.101 1.00 93.75 273 LEU A N 1
ATOM 2132 C CA . LEU A 1 273 ? 5.653 0.205 -5.361 1.00 93.75 273 LEU A CA 1
ATOM 2133 C C . LEU A 1 273 ? 6.036 -0.475 -4.047 1.00 93.75 273 LEU A C 1
ATOM 2135 O O . LEU A 1 273 ? 6.527 0.175 -3.122 1.00 93.75 273 LEU A O 1
ATOM 2139 N N . ILE A 1 274 ? 5.844 -1.789 -3.992 1.00 91.44 274 ILE A N 1
ATOM 2140 C CA . ILE A 1 274 ? 6.239 -2.675 -2.892 1.00 91.44 274 ILE A CA 1
ATOM 2141 C C . ILE A 1 274 ? 7.091 -3.839 -3.423 1.00 91.44 274 ILE A C 1
ATOM 2143 O O . ILE A 1 274 ? 7.222 -4.029 -4.625 1.00 91.44 274 ILE A O 1
ATOM 2147 N N . SER A 1 275 ? 7.582 -4.694 -2.519 1.00 89.00 275 SER A N 1
ATOM 2148 C CA . SER A 1 275 ? 8.301 -5.935 -2.858 1.00 89.00 275 SER A CA 1
ATOM 2149 C C . SER A 1 275 ? 9.685 -5.708 -3.492 1.00 89.00 275 SER A C 1
ATOM 2151 O O . SER A 1 275 ? 10.001 -6.204 -4.574 1.00 89.00 275 SER A O 1
ATOM 2153 N N . PHE A 1 276 ? 10.546 -4.994 -2.762 1.00 90.88 276 PHE A N 1
ATOM 2154 C CA . PHE A 1 276 ? 11.902 -4.632 -3.190 1.00 90.88 276 PHE A CA 1
ATOM 2155 C C . PHE A 1 276 ? 12.921 -5.772 -3.087 1.00 90.88 276 PHE A C 1
ATOM 2157 O O . PHE A 1 276 ? 14.103 -5.536 -3.308 1.00 90.88 276 PHE A O 1
ATOM 2164 N N . GLU A 1 277 ? 12.511 -7.007 -2.803 1.00 86.19 277 GLU A N 1
ATOM 2165 C CA . GLU A 1 277 ? 13.456 -8.100 -2.543 1.00 86.19 277 GLU A CA 1
ATOM 2166 C C . GLU A 1 277 ? 14.261 -8.512 -3.788 1.00 86.19 277 GLU A C 1
ATOM 2168 O O . GLU A 1 277 ? 15.315 -9.129 -3.672 1.00 86.19 277 GLU A O 1
ATOM 2173 N N . HIS A 1 278 ? 13.789 -8.136 -4.982 1.00 88.69 278 HIS A N 1
ATOM 2174 C CA . HIS A 1 278 ? 14.514 -8.330 -6.240 1.00 88.69 278 HIS A CA 1
ATOM 2175 C C . HIS A 1 278 ? 15.391 -7.136 -6.625 1.00 88.69 278 HIS A C 1
ATOM 2177 O O . HIS A 1 278 ? 16.178 -7.254 -7.566 1.00 88.69 278 HIS A O 1
ATOM 2183 N N . SER A 1 279 ? 15.268 -6.015 -5.911 1.00 91.94 279 SER A N 1
ATOM 2184 C CA . SER A 1 279 ? 15.960 -4.765 -6.219 1.00 91.94 279 SER A CA 1
ATOM 2185 C C . SER A 1 279 ? 17.468 -4.896 -6.053 1.00 91.94 279 SER A C 1
ATOM 2187 O O . SER A 1 279 ? 17.972 -5.748 -5.323 1.00 91.94 279 SER A O 1
ATOM 2189 N N . GLY A 1 280 ? 18.202 -4.026 -6.731 1.00 91.94 280 GLY A N 1
ATOM 2190 C CA . GLY A 1 280 ? 19.655 -3.976 -6.632 1.00 91.94 280 GLY A CA 1
ATOM 2191 C C . GLY A 1 280 ? 20.235 -2.946 -7.583 1.00 91.94 280 GLY A C 1
ATOM 2192 O O . GLY A 1 280 ? 19.500 -2.127 -8.134 1.00 91.94 280 GLY A O 1
ATOM 2193 N N . LEU A 1 281 ? 21.552 -2.981 -7.767 1.00 93.94 281 LEU A N 1
ATOM 2194 C CA . LEU A 1 281 ? 22.252 -2.051 -8.650 1.00 93.94 281 LEU A CA 1
ATOM 2195 C C . LEU A 1 281 ? 21.796 -2.191 -10.110 1.00 93.94 281 LEU A C 1
ATOM 2197 O O . LEU A 1 281 ? 21.625 -3.300 -10.629 1.00 93.94 281 LEU A O 1
ATOM 2201 N N . ALA A 1 282 ? 21.618 -1.059 -10.778 1.00 95.56 282 ALA A N 1
ATOM 2202 C CA . ALA A 1 282 ? 21.447 -0.990 -12.220 1.00 95.56 282 ALA A CA 1
ATOM 2203 C C . ALA A 1 282 ? 22.699 -1.520 -12.933 1.00 95.56 282 ALA A C 1
ATOM 2205 O O . ALA A 1 282 ? 23.790 -1.544 -12.366 1.00 95.56 282 ALA A O 1
ATOM 2206 N N . ASP A 1 283 ? 22.523 -1.960 -14.175 1.00 95.69 283 ASP A N 1
ATOM 2207 C CA . ASP A 1 283 ? 23.595 -2.373 -15.088 1.00 95.69 283 ASP A CA 1
ATOM 2208 C C . ASP A 1 283 ? 24.443 -3.553 -14.575 1.00 95.69 283 ASP A C 1
ATOM 2210 O O . ASP A 1 283 ? 25.532 -3.834 -15.073 1.00 95.69 283 ASP A O 1
ATOM 2214 N N . THR A 1 284 ? 23.906 -4.302 -13.610 1.00 93.25 284 THR A N 1
ATOM 2215 C CA . THR A 1 284 ? 24.492 -5.540 -13.087 1.00 93.25 284 THR A CA 1
ATOM 2216 C C . THR A 1 284 ? 23.675 -6.748 -13.522 1.00 93.25 284 THR A C 1
ATOM 2218 O O . THR A 1 284 ? 22.460 -6.656 -13.719 1.00 93.25 284 THR A O 1
ATOM 2221 N N . VAL A 1 285 ? 24.339 -7.897 -13.666 1.00 92.44 285 VAL A N 1
ATOM 2222 C CA . VAL A 1 285 ? 23.659 -9.179 -13.886 1.00 92.44 285 VAL A CA 1
ATOM 2223 C C . VAL A 1 285 ? 22.990 -9.588 -12.572 1.00 92.44 285 VAL A C 1
ATOM 2225 O O . VAL A 1 285 ? 23.694 -9.772 -11.576 1.00 92.44 285 VAL A O 1
ATOM 2228 N N . PRO A 1 286 ? 21.652 -9.717 -12.527 1.00 89.88 286 PRO A N 1
ATOM 2229 C CA . PRO A 1 286 ? 20.965 -10.155 -11.322 1.00 89.88 286 PRO A CA 1
ATOM 2230 C C . PRO A 1 286 ? 21.430 -11.563 -10.944 1.00 89.88 286 PRO A C 1
ATOM 2232 O O . PRO A 1 286 ? 21.587 -12.412 -11.821 1.00 89.88 286 PRO A O 1
ATOM 2235 N N . PRO A 1 287 ? 21.626 -11.857 -9.654 1.00 86.06 287 PRO A N 1
ATOM 2236 C CA . PRO A 1 287 ? 22.207 -13.131 -9.249 1.00 86.06 287 PRO A CA 1
ATOM 2237 C C . PRO A 1 287 ? 21.168 -14.270 -9.182 1.00 86.06 287 PRO A C 1
ATOM 2239 O O . PRO A 1 287 ? 21.378 -15.304 -8.558 1.00 86.06 287 PRO A O 1
ATOM 2242 N N . PHE A 1 288 ? 20.025 -14.091 -9.838 1.00 85.75 288 PHE A N 1
ATOM 2243 C CA . PHE A 1 288 ? 18.916 -15.032 -9.913 1.00 85.75 288 PHE A CA 1
ATOM 2244 C C . PHE A 1 288 ? 18.390 -15.088 -11.351 1.00 85.75 288 PHE A C 1
ATOM 2246 O O . PHE A 1 288 ? 18.704 -14.236 -12.183 1.00 85.75 288 PHE A O 1
ATOM 2253 N N . LEU A 1 289 ? 17.597 -16.116 -11.662 1.00 88.25 289 LEU A N 1
ATOM 2254 C CA . LEU A 1 289 ? 17.078 -16.304 -13.016 1.00 88.25 289 LEU A CA 1
ATOM 2255 C C . LEU A 1 289 ? 16.155 -15.145 -13.432 1.00 88.25 289 LEU A C 1
ATOM 2257 O O . LEU A 1 289 ? 15.317 -14.729 -12.629 1.00 88.25 289 LEU A O 1
ATOM 2261 N N . PRO A 1 290 ? 16.247 -14.670 -14.688 1.00 90.31 290 PRO A N 1
ATOM 2262 C CA . PRO A 1 290 ? 15.355 -13.639 -15.199 1.00 90.31 290 PRO A CA 1
ATOM 2263 C C . PRO A 1 290 ? 13.876 -13.984 -15.022 1.00 90.31 290 PRO A C 1
ATOM 2265 O O . PRO A 1 290 ? 13.450 -15.109 -15.298 1.00 90.31 290 PRO A O 1
ATOM 2268 N N . LEU A 1 291 ? 13.076 -13.001 -14.601 1.00 89.81 291 LEU A N 1
ATOM 2269 C CA . LEU A 1 291 ? 11.630 -13.178 -14.485 1.00 89.81 291 LEU A CA 1
ATOM 2270 C C . LEU A 1 291 ? 10.977 -13.105 -15.873 1.00 89.81 291 LEU A C 1
ATOM 2272 O O . LEU A 1 291 ? 11.366 -12.308 -16.726 1.00 89.81 291 LEU A O 1
ATOM 2276 N N . LEU A 1 292 ? 9.932 -13.909 -16.090 1.00 89.81 292 LEU A N 1
ATOM 2277 C CA . LEU A 1 292 ? 9.257 -14.030 -17.393 1.00 89.81 292 LEU A CA 1
ATOM 2278 C C . LEU A 1 292 ? 8.719 -12.697 -17.937 1.00 89.81 292 LEU A C 1
ATOM 2280 O O . LEU A 1 292 ? 8.657 -12.503 -19.150 1.00 89.81 292 LEU A O 1
ATOM 2284 N N . HIS A 1 293 ? 8.326 -11.785 -17.047 1.00 90.62 293 HIS A N 1
ATOM 2285 C CA . HIS A 1 293 ? 7.745 -10.495 -17.412 1.00 90.62 293 HIS A CA 1
ATOM 2286 C C . HIS A 1 293 ? 8.787 -9.402 -17.697 1.00 90.62 293 HIS A C 1
ATOM 2288 O O . HIS A 1 293 ? 8.398 -8.312 -18.109 1.00 90.62 293 HIS A O 1
ATOM 2294 N N . TRP A 1 294 ? 10.087 -9.662 -17.509 1.00 95.31 294 TRP A N 1
ATOM 2295 C CA . TRP A 1 294 ? 11.139 -8.670 -17.754 1.00 95.31 294 TRP A CA 1
ATOM 2296 C C . TRP A 1 294 ? 11.149 -8.158 -19.193 1.00 95.31 294 TRP A C 1
ATOM 2298 O O . TRP A 1 294 ? 10.599 -8.788 -20.102 1.00 95.31 294 TRP A O 1
ATOM 2308 N N . ALA A 1 295 ? 11.799 -7.016 -19.406 1.00 96.62 295 ALA A N 1
ATOM 2309 C CA . ALA A 1 295 ? 12.038 -6.484 -20.740 1.00 96.62 295 ALA A CA 1
ATOM 2310 C C . ALA A 1 295 ? 12.805 -7.502 -21.614 1.00 96.62 295 ALA A C 1
ATOM 2312 O O . ALA A 1 295 ? 13.627 -8.251 -21.074 1.00 96.62 295 ALA A O 1
ATOM 2313 N N . PRO A 1 296 ? 12.546 -7.575 -22.935 1.00 95.81 296 PRO A N 1
ATOM 2314 C CA . PRO A 1 296 ? 13.119 -8.603 -23.807 1.00 95.81 296 PRO A CA 1
ATOM 2315 C C . PRO A 1 296 ? 14.645 -8.729 -23.718 1.00 95.81 296 PRO A C 1
ATOM 2317 O O . PRO A 1 296 ? 15.167 -9.843 -23.700 1.00 95.81 296 PRO A O 1
ATOM 2320 N N . GLU A 1 297 ? 15.357 -7.608 -23.606 1.00 95.38 297 GLU A N 1
ATOM 2321 C CA . GLU A 1 297 ? 16.816 -7.581 -23.502 1.00 95.38 297 GLU A CA 1
ATOM 2322 C C . GLU A 1 297 ? 17.336 -8.206 -22.198 1.00 95.38 297 GLU A C 1
ATOM 2324 O O . GLU A 1 297 ? 18.364 -8.885 -22.211 1.00 95.38 297 GLU A O 1
ATOM 2329 N N . SER A 1 298 ? 16.585 -8.077 -21.100 1.00 95.12 298 SER A N 1
ATOM 2330 C CA . SER A 1 298 ? 16.973 -8.550 -19.765 1.00 95.12 298 SER A CA 1
ATOM 2331 C C . SER A 1 298 ? 16.610 -10.017 -19.509 1.00 95.12 298 SER A C 1
ATOM 2333 O O . SER A 1 298 ? 16.998 -10.572 -18.487 1.00 95.12 298 SER A O 1
ATOM 2335 N N . ARG A 1 299 ? 15.874 -10.686 -20.410 1.00 91.94 299 ARG A N 1
ATOM 2336 C CA . ARG A 1 299 ? 15.418 -12.083 -20.218 1.00 91.94 299 ARG A CA 1
ATOM 2337 C C . ARG A 1 299 ? 16.513 -13.141 -20.367 1.00 91.94 299 ARG A C 1
ATOM 2339 O O . ARG A 1 299 ? 16.262 -14.319 -20.122 1.00 91.94 299 ARG A O 1
ATOM 2346 N N . HIS A 1 300 ? 17.718 -12.750 -20.765 1.00 88.06 300 HIS A N 1
ATOM 2347 C CA . HIS A 1 300 ? 18.851 -13.662 -20.882 1.00 88.06 300 HIS A CA 1
ATOM 2348 C C . HIS A 1 300 ? 19.584 -13.767 -19.541 1.00 88.06 300 HIS A C 1
ATOM 2350 O O . HIS A 1 300 ? 19.835 -12.761 -18.888 1.00 88.06 300 HIS A O 1
ATOM 2356 N N . SER A 1 301 ? 19.993 -14.974 -19.140 1.00 79.31 301 SER A N 1
ATOM 2357 C CA . SER A 1 301 ? 20.590 -15.246 -17.816 1.00 79.31 301 SER A CA 1
ATOM 2358 C C . SER A 1 301 ? 21.907 -14.518 -17.516 1.00 79.31 301 SER A C 1
ATOM 2360 O O . SER A 1 301 ? 22.377 -14.550 -16.384 1.00 79.31 301 SER A O 1
ATOM 2362 N N . ARG A 1 302 ? 22.519 -13.876 -18.514 1.00 85.88 302 ARG A N 1
ATOM 2363 C CA . ARG A 1 302 ? 23.744 -13.072 -18.375 1.00 85.88 302 ARG A CA 1
ATOM 2364 C C . ARG A 1 302 ? 23.548 -11.608 -18.767 1.00 85.88 302 ARG A C 1
ATOM 2366 O O . ARG A 1 302 ? 24.526 -10.871 -18.834 1.00 85.88 302 ARG A O 1
ATOM 2373 N N . ALA A 1 303 ? 22.320 -11.199 -19.080 1.00 91.94 303 ALA A N 1
ATOM 2374 C CA . ALA A 1 303 ? 22.045 -9.815 -19.422 1.00 91.94 303 ALA A CA 1
ATOM 2375 C C . ALA A 1 303 ? 22.038 -8.953 -18.149 1.00 91.94 303 ALA A C 1
ATOM 2377 O O . ALA A 1 303 ? 21.432 -9.352 -17.149 1.00 91.94 303 ALA A O 1
ATOM 2378 N N . PRO A 1 304 ? 22.697 -7.782 -18.162 1.00 94.56 304 PRO A N 1
ATOM 2379 C CA . PRO A 1 304 ? 22.544 -6.818 -17.088 1.00 94.56 304 PRO A CA 1
ATOM 2380 C C . PRO A 1 304 ? 21.113 -6.273 -17.073 1.00 94.56 304 PRO A C 1
ATOM 2382 O O . PRO A 1 304 ? 20.503 -6.070 -18.124 1.00 94.56 304 PRO A O 1
ATOM 2385 N N . TYR A 1 305 ? 20.583 -6.011 -15.880 1.00 96.38 305 TYR A N 1
ATOM 2386 C CA . TYR A 1 305 ? 19.283 -5.365 -15.733 1.00 96.38 305 TYR A CA 1
ATOM 2387 C C . TYR A 1 305 ? 19.464 -3.855 -15.567 1.00 96.38 305 TYR A C 1
ATOM 2389 O O . TYR A 1 305 ? 20.119 -3.405 -14.627 1.00 96.38 305 TYR A O 1
ATOM 2397 N N . THR A 1 306 ? 18.849 -3.072 -16.449 1.00 97.75 306 THR A N 1
ATOM 2398 C CA . THR A 1 306 ? 19.029 -1.614 -16.529 1.00 97.75 306 THR A CA 1
ATOM 2399 C C . THR A 1 306 ? 17.810 -0.853 -16.005 1.00 97.75 306 THR A C 1
ATOM 2401 O O . THR A 1 306 ? 16.723 -1.411 -15.830 1.00 97.75 306 THR A O 1
ATOM 2404 N N . THR A 1 307 ? 17.952 0.456 -15.800 1.00 98.31 307 THR A N 1
ATOM 2405 C CA . THR A 1 307 ? 16.818 1.343 -15.482 1.00 98.31 307 THR A CA 1
ATOM 2406 C C . THR A 1 307 ? 15.764 1.341 -16.595 1.00 98.31 307 THR A C 1
ATOM 2408 O O . THR A 1 307 ? 14.567 1.334 -16.313 1.00 98.31 307 THR A O 1
ATOM 2411 N N . ALA A 1 308 ? 16.178 1.225 -17.861 1.00 98.50 308 ALA A N 1
ATOM 2412 C CA . ALA A 1 308 ? 15.280 1.120 -19.011 1.00 98.50 308 ALA A CA 1
ATOM 2413 C C . ALA A 1 308 ? 14.397 -0.146 -18.983 1.00 98.50 308 ALA A C 1
ATOM 2415 O O . ALA A 1 308 ? 13.302 -0.144 -19.555 1.00 98.50 308 ALA A O 1
ATOM 2416 N N . ALA A 1 309 ? 14.828 -1.222 -18.316 1.00 98.38 309 ALA A N 1
ATOM 2417 C CA . ALA A 1 309 ? 14.018 -2.428 -18.142 1.00 98.38 309 ALA A CA 1
ATOM 2418 C C . ALA A 1 309 ? 12.886 -2.236 -17.110 1.00 98.38 309 ALA A C 1
ATOM 2420 O O . ALA A 1 309 ? 11.782 -2.760 -17.296 1.00 98.38 309 ALA A O 1
ATOM 2421 N N . ASP A 1 310 ? 13.103 -1.417 -16.072 1.00 98.56 310 ASP A N 1
ATOM 2422 C CA . ASP A 1 310 ? 12.014 -0.968 -15.191 1.00 98.56 310 ASP A CA 1
ATOM 2423 C C . ASP A 1 310 ? 11.001 -0.119 -15.972 1.00 98.56 310 ASP A C 1
ATOM 2425 O O . ASP A 1 310 ? 9.795 -0.337 -15.849 1.00 98.56 310 ASP A O 1
ATOM 2429 N N . MET A 1 311 ? 11.475 0.786 -16.837 1.00 98.62 311 MET A N 1
ATOM 2430 C CA . MET A 1 311 ? 10.604 1.625 -17.675 1.00 98.62 311 MET A CA 1
ATOM 2431 C C . MET A 1 311 ? 9.711 0.790 -18.600 1.00 98.62 311 MET A C 1
ATOM 2433 O O . MET A 1 311 ? 8.505 1.032 -18.683 1.00 98.62 311 MET A O 1
ATOM 2437 N N . TYR A 1 312 ? 10.266 -0.256 -19.219 1.00 98.56 312 TYR A N 1
ATOM 2438 C CA . TYR A 1 312 ? 9.482 -1.224 -19.989 1.00 98.56 312 TYR A CA 1
ATOM 2439 C C . TYR A 1 312 ? 8.405 -1.897 -19.138 1.00 98.56 312 TYR A C 1
ATOM 2441 O O . TYR A 1 312 ? 7.272 -2.053 -19.587 1.00 98.56 312 TYR A O 1
ATOM 2449 N N . SER A 1 313 ? 8.733 -2.271 -17.901 1.00 98.06 313 SER A N 1
ATOM 2450 C CA . SER A 1 313 ? 7.802 -2.951 -16.993 1.00 98.06 313 SER A CA 1
ATOM 2451 C C . SER A 1 313 ? 6.637 -2.045 -16.558 1.00 98.06 313 SER A C 1
ATOM 2453 O O . SER A 1 313 ? 5.507 -2.521 -16.404 1.00 98.06 313 SER A O 1
ATOM 2455 N N . VAL A 1 314 ? 6.860 -0.727 -16.448 1.00 97.94 314 VAL A N 1
ATOM 2456 C CA . VAL A 1 314 ? 5.780 0.266 -16.272 1.00 97.94 314 VAL A CA 1
ATOM 2457 C C . VAL A 1 314 ? 4.859 0.281 -17.492 1.00 97.94 314 VAL A C 1
ATOM 2459 O O . VAL A 1 314 ? 3.644 0.144 -17.343 1.00 97.94 314 VAL A O 1
ATOM 2462 N N . GLY A 1 315 ? 5.421 0.377 -18.701 1.00 97.81 315 GLY A N 1
ATOM 2463 C CA . GLY A 1 315 ? 4.643 0.336 -19.941 1.00 97.81 315 GLY A CA 1
ATOM 2464 C C . GLY A 1 315 ? 3.865 -0.975 -20.101 1.00 97.81 315 GLY A C 1
ATOM 2465 O O . GLY A 1 315 ? 2.672 -0.962 -20.391 1.00 97.81 315 GLY A O 1
ATOM 2466 N N . ALA A 1 316 ? 4.492 -2.112 -19.800 1.00 97.06 316 ALA A N 1
ATOM 2467 C CA . ALA A 1 316 ? 3.840 -3.417 -19.812 1.00 97.06 316 ALA A CA 1
ATOM 2468 C C . ALA A 1 316 ? 2.689 -3.492 -18.796 1.00 97.06 316 ALA A C 1
ATOM 2470 O O . ALA A 1 316 ? 1.649 -4.083 -19.088 1.00 97.06 316 ALA A O 1
ATOM 2471 N N . SER A 1 317 ? 2.830 -2.866 -17.625 1.00 95.31 317 SER A N 1
ATOM 2472 C CA . SER A 1 317 ? 1.733 -2.755 -16.658 1.00 95.31 317 SER A CA 1
ATOM 2473 C C . SER A 1 317 ? 0.581 -1.927 -17.236 1.00 95.31 317 SER A C 1
ATOM 2475 O O . SER A 1 317 ? -0.560 -2.388 -17.211 1.00 95.31 317 SER A O 1
ATOM 2477 N N . MET A 1 318 ? 0.863 -0.771 -17.854 1.00 96.12 318 MET A N 1
ATOM 2478 C CA . MET A 1 318 ? -0.148 0.056 -18.535 1.00 96.12 318 MET A CA 1
ATOM 2479 C C . MET A 1 318 ? -0.881 -0.708 -19.647 1.00 96.12 318 MET A C 1
ATOM 2481 O O . MET A 1 318 ? -2.112 -0.679 -19.696 1.00 96.12 318 MET A O 1
ATOM 2485 N N . ALA A 1 319 ? -0.149 -1.420 -20.507 1.00 95.12 319 ALA A N 1
ATOM 2486 C CA . ALA A 1 319 ? -0.712 -2.224 -21.593 1.00 95.12 319 ALA A CA 1
ATOM 2487 C C . ALA A 1 319 ? -1.613 -3.355 -21.077 1.00 95.12 319 ALA A C 1
ATOM 2489 O O . ALA A 1 319 ? -2.636 -3.660 -21.683 1.00 95.12 319 ALA A O 1
ATOM 2490 N N . ASN A 1 320 ? -1.259 -3.938 -19.930 1.00 93.25 320 ASN A N 1
ATOM 2491 C CA . ASN A 1 320 ? -2.045 -4.967 -19.252 1.00 93.25 320 ASN A CA 1
ATOM 2492 C C . ASN A 1 320 ? -3.124 -4.392 -18.317 1.00 93.25 320 ASN A C 1
ATOM 2494 O O . ASN A 1 320 ? -3.741 -5.139 -17.552 1.00 93.25 320 ASN A O 1
ATOM 2498 N N . SER A 1 321 ? -3.361 -3.076 -18.333 1.00 89.62 321 SER A N 1
ATOM 2499 C CA . SER A 1 321 ? -4.529 -2.513 -17.660 1.00 89.62 321 SER A CA 1
ATOM 2500 C C . SER A 1 321 ? -5.801 -2.995 -18.365 1.00 89.62 321 SER A C 1
ATOM 2502 O O . SER A 1 321 ? -5.844 -3.139 -19.584 1.00 89.62 321 SER A O 1
ATOM 2504 N N . ARG A 1 322 ? -6.888 -3.222 -17.619 1.00 89.88 322 ARG A N 1
ATOM 2505 C CA . ARG A 1 322 ? -8.200 -3.571 -18.207 1.00 89.88 322 ARG A CA 1
ATOM 2506 C C . ARG A 1 322 ? -8.858 -2.392 -18.947 1.00 89.88 322 ARG A C 1
ATOM 2508 O O . ARG A 1 322 ? -10.022 -2.474 -19.330 1.00 89.88 322 ARG A O 1
ATOM 2515 N N . LEU A 1 323 ? -8.144 -1.277 -19.095 1.00 93.06 323 LEU A N 1
ATOM 2516 C CA . LEU A 1 323 ? -8.634 -0.022 -19.640 1.00 93.06 323 LEU A CA 1
ATOM 2517 C C . LEU A 1 323 ? -8.222 0.112 -21.104 1.00 93.06 323 LEU A C 1
ATOM 2519 O O . LEU A 1 323 ? -7.110 -0.231 -21.499 1.00 93.06 323 LEU A O 1
ATOM 2523 N N . LYS A 1 324 ? -9.108 0.684 -21.919 1.00 94.50 324 LYS A N 1
ATOM 2524 C CA . LYS A 1 324 ? -8.764 1.053 -23.291 1.00 94.50 324 LYS A CA 1
ATOM 2525 C C . LYS A 1 324 ? -7.941 2.340 -23.271 1.00 94.50 324 LYS A C 1
ATOM 2527 O O . LYS A 1 324 ? -8.483 3.411 -22.997 1.00 94.50 324 LYS A O 1
ATOM 2532 N N . LEU A 1 325 ? -6.649 2.236 -23.575 1.00 95.12 325 LEU A N 1
ATOM 2533 C CA . LEU A 1 325 ? -5.760 3.395 -23.625 1.00 95.12 325 LEU A CA 1
ATOM 2534 C C . LEU A 1 325 ? -6.180 4.349 -24.755 1.00 95.12 325 LEU A C 1
ATOM 2536 O O . LEU A 1 325 ? -6.339 3.948 -25.909 1.00 95.12 325 LEU A O 1
ATOM 2540 N N . GLY A 1 326 ? -6.372 5.624 -24.410 1.00 93.62 326 GLY A N 1
ATOM 2541 C CA . GLY A 1 326 ? -6.565 6.698 -25.387 1.00 93.62 326 GLY A CA 1
ATOM 2542 C C . GLY A 1 326 ? -5.264 7.046 -26.119 1.00 93.62 326 GLY A C 1
ATOM 2543 O O . GLY A 1 326 ? -4.206 6.512 -25.802 1.00 93.62 326 GLY A O 1
ATOM 2544 N N . LYS A 1 327 ? -5.322 7.989 -27.067 1.00 95.81 327 LYS A N 1
ATOM 2545 C CA . LYS A 1 327 ? -4.176 8.344 -27.926 1.00 95.81 327 LYS A CA 1
ATOM 2546 C C . LYS A 1 327 ? -2.915 8.720 -27.134 1.00 95.81 327 LYS A C 1
ATOM 2548 O O . LYS A 1 327 ? -1.873 8.122 -27.359 1.00 95.81 327 LYS A O 1
ATOM 2553 N N . GLN A 1 328 ? -3.010 9.668 -26.197 1.00 96.38 328 GLN A N 1
ATOM 2554 C CA . GLN A 1 328 ? -1.842 10.129 -25.430 1.00 96.38 328 GLN A CA 1
ATOM 2555 C C . GLN A 1 328 ? -1.335 9.073 -24.428 1.00 96.38 328 GLN A C 1
ATOM 2557 O O . GLN A 1 328 ? -0.132 8.922 -24.250 1.00 96.38 328 GLN A O 1
ATOM 2562 N N . ALA A 1 329 ? -2.233 8.313 -23.791 1.00 96.75 329 ALA A N 1
ATOM 2563 C CA . ALA A 1 329 ? -1.841 7.232 -22.879 1.00 96.75 329 ALA A CA 1
ATOM 2564 C C . ALA A 1 329 ? -1.157 6.075 -23.626 1.00 96.75 329 ALA A C 1
ATOM 2566 O O . ALA A 1 329 ? -0.186 5.500 -23.140 1.00 96.75 329 ALA A O 1
ATOM 2567 N N . GLY A 1 330 ? -1.670 5.744 -24.815 1.00 97.81 330 GLY A N 1
ATOM 2568 C CA . GLY A 1 330 ? -1.094 4.742 -25.705 1.00 97.81 330 GLY A CA 1
ATOM 2569 C C . GLY A 1 330 ? 0.269 5.162 -26.251 1.00 97.81 330 GLY A C 1
ATOM 2570 O O . GLY A 1 330 ? 1.155 4.321 -26.339 1.00 97.81 330 GLY A O 1
ATOM 2571 N N . ASP A 1 331 ? 0.457 6.451 -26.547 1.00 98.12 331 ASP A N 1
ATOM 2572 C CA . ASP A 1 331 ? 1.751 7.009 -26.956 1.00 98.12 331 ASP A CA 1
ATOM 2573 C C . ASP A 1 331 ? 2.816 6.844 -25.860 1.00 98.12 331 ASP A C 1
ATOM 2575 O O . ASP A 1 331 ? 3.848 6.219 -26.107 1.00 98.12 331 ASP A O 1
ATOM 2579 N N . LEU A 1 332 ? 2.528 7.259 -24.616 1.00 98.44 332 LEU A N 1
ATOM 2580 C CA . LEU A 1 332 ? 3.450 7.025 -23.496 1.00 98.44 332 LEU A CA 1
ATOM 2581 C C . LEU A 1 332 ? 3.747 5.530 -23.314 1.00 98.44 332 LEU A C 1
ATOM 2583 O O . LEU A 1 332 ? 4.902 5.135 -23.166 1.00 98.44 332 LEU A O 1
ATOM 2587 N N . CYS A 1 333 ? 2.711 4.686 -23.345 1.00 98.38 333 CYS A N 1
ATOM 2588 C CA . CYS A 1 333 ? 2.862 3.238 -23.219 1.00 98.38 333 CYS A CA 1
ATOM 2589 C C . CYS A 1 333 ? 3.808 2.667 -24.290 1.00 98.38 333 CYS A C 1
ATOM 2591 O O . CYS A 1 333 ? 4.663 1.839 -23.978 1.00 98.38 333 CYS A O 1
ATOM 2593 N N . ALA A 1 334 ? 3.683 3.123 -25.540 1.00 98.25 334 ALA A N 1
ATOM 2594 C CA . ALA A 1 334 ? 4.531 2.693 -26.646 1.00 98.25 334 ALA A CA 1
ATOM 2595 C C . ALA A 1 334 ? 5.982 3.176 -26.494 1.00 98.25 334 ALA A C 1
ATOM 2597 O O . ALA A 1 334 ? 6.907 2.407 -26.756 1.00 98.25 334 ALA A O 1
ATOM 2598 N N . GLN A 1 335 ? 6.196 4.411 -26.026 1.00 98.56 335 GLN A N 1
ATOM 2599 C CA . GLN A 1 335 ? 7.535 4.941 -25.738 1.00 98.56 335 GLN A CA 1
ATOM 2600 C C . GLN A 1 335 ? 8.231 4.142 -24.627 1.00 98.56 335 GLN A C 1
ATOM 2602 O O . GLN A 1 335 ? 9.399 3.778 -24.762 1.00 98.56 335 GLN A O 1
ATOM 2607 N N . LEU A 1 336 ? 7.504 3.805 -23.557 1.00 98.56 336 LEU A N 1
ATOM 2608 C CA . LEU A 1 336 ? 8.010 2.980 -22.456 1.00 98.56 336 LEU A CA 1
ATOM 2609 C C . LEU A 1 336 ? 8.343 1.551 -22.901 1.00 98.56 336 LEU A C 1
ATOM 2611 O O . LEU A 1 336 ? 9.346 0.990 -22.471 1.00 98.56 336 LEU A O 1
ATOM 2615 N N . MET A 1 337 ? 7.532 0.965 -23.784 1.00 98.25 337 MET A N 1
ATOM 2616 C CA . MET A 1 337 ? 7.719 -0.399 -24.292 1.00 98.25 337 MET A CA 1
ATOM 2617 C C . MET A 1 337 ? 8.575 -0.476 -25.565 1.00 98.25 337 MET A C 1
ATOM 2619 O O . MET A 1 337 ? 8.527 -1.486 -26.271 1.00 98.25 337 MET A O 1
ATOM 2623 N N . ASN A 1 338 ? 9.362 0.559 -25.883 1.00 98.12 338 ASN A N 1
ATOM 2624 C CA . ASN A 1 338 ? 10.197 0.556 -27.082 1.00 98.12 338 ASN A CA 1
ATOM 2625 C C . ASN A 1 338 ? 11.134 -0.669 -27.095 1.00 98.12 338 ASN A C 1
ATOM 2627 O O . ASN A 1 338 ? 11.762 -0.999 -26.086 1.00 98.12 338 ASN A O 1
ATOM 2631 N N . GLY A 1 339 ? 11.224 -1.358 -28.236 1.00 96.19 339 GLY A N 1
ATOM 2632 C CA . GLY A 1 339 ? 12.086 -2.533 -28.387 1.00 96.19 339 GLY A CA 1
ATOM 2633 C C . GLY A 1 339 ? 13.576 -2.213 -28.237 1.00 96.19 339 GLY A C 1
ATOM 2634 O O . GLY A 1 339 ? 14.348 -3.089 -27.867 1.00 96.19 339 GLY A O 1
ATOM 2635 N N . ASP A 1 340 ? 13.961 -0.960 -28.477 1.00 97.31 340 ASP A N 1
ATOM 2636 C CA . ASP A 1 340 ? 15.303 -0.437 -28.250 1.00 97.31 340 ASP A CA 1
ATOM 2637 C C . ASP A 1 340 ? 15.372 0.244 -26.865 1.00 97.31 340 ASP A C 1
ATOM 2639 O O . ASP A 1 340 ? 14.755 1.300 -26.679 1.00 97.31 340 ASP A O 1
ATOM 2643 N N . PRO A 1 341 ? 16.102 -0.323 -25.882 1.00 97.31 341 PRO A N 1
ATOM 2644 C CA . PRO A 1 341 ? 16.185 0.230 -24.530 1.00 97.31 341 PRO A CA 1
ATOM 2645 C C . PRO A 1 341 ? 16.741 1.655 -24.489 1.00 97.31 341 PRO A C 1
ATOM 2647 O O . PRO A 1 341 ? 16.338 2.428 -23.625 1.00 97.31 341 PRO A O 1
ATOM 2650 N N . ALA A 1 342 ? 17.614 2.026 -25.435 1.00 97.12 342 ALA A N 1
ATOM 2651 C CA . ALA A 1 342 ? 18.212 3.360 -25.499 1.00 97.12 342 ALA A CA 1
ATOM 2652 C C . ALA A 1 342 ? 17.220 4.445 -25.954 1.00 97.12 342 ALA A C 1
ATOM 2654 O O . ALA A 1 342 ? 17.487 5.633 -25.790 1.00 97.12 342 ALA A O 1
ATOM 2655 N N . LYS A 1 343 ? 16.078 4.049 -26.531 1.00 97.75 343 LYS A N 1
ATOM 2656 C CA . LYS A 1 343 ? 15.003 4.959 -26.960 1.00 97.75 343 LYS A CA 1
ATOM 2657 C C . LYS A 1 343 ? 13.875 5.087 -25.942 1.00 97.75 343 LYS A C 1
ATOM 2659 O O . LYS A 1 343 ? 12.937 5.846 -26.183 1.00 97.75 343 LYS A O 1
ATOM 2664 N N . ARG A 1 344 ? 13.916 4.328 -24.844 1.00 98.38 344 ARG A N 1
ATOM 2665 C CA . ARG A 1 344 ? 12.933 4.466 -23.766 1.00 98.38 344 ARG A CA 1
ATOM 2666 C C . ARG A 1 344 ? 13.269 5.724 -22.962 1.00 98.38 344 ARG A C 1
ATOM 2668 O O . ARG A 1 344 ? 14.439 5.913 -22.632 1.00 98.38 344 ARG A O 1
ATOM 2675 N N . PRO A 1 345 ? 12.279 6.561 -22.618 1.00 98.38 345 PRO A N 1
ATOM 2676 C CA . PRO A 1 345 ? 12.529 7.698 -21.745 1.00 98.38 345 PRO A CA 1
ATOM 2677 C C . PRO A 1 345 ? 12.924 7.208 -20.348 1.00 98.38 345 PRO A C 1
ATOM 2679 O O . PRO A 1 345 ? 12.427 6.183 -19.872 1.00 98.38 345 PRO A O 1
ATOM 2682 N N . SER A 1 346 ? 13.776 7.962 -19.660 1.00 98.56 346 SER A N 1
ATOM 2683 C CA . SER A 1 346 ? 13.995 7.798 -18.223 1.00 98.56 346 SER A CA 1
ATOM 2684 C C . SER A 1 346 ? 12.718 8.103 -17.434 1.00 98.56 346 SER A C 1
ATOM 2686 O O . SER A 1 346 ? 11.792 8.750 -17.928 1.00 98.56 346 SER A O 1
ATOM 2688 N N . ALA A 1 347 ? 12.668 7.693 -16.166 1.00 97.50 347 ALA A N 1
ATOM 2689 C CA . ALA A 1 347 ? 11.539 8.011 -15.296 1.00 97.50 347 ALA A CA 1
ATOM 2690 C C . ALA A 1 347 ? 11.298 9.525 -15.155 1.00 97.50 347 ALA A C 1
ATOM 2692 O O . ALA A 1 347 ? 10.150 9.964 -15.163 1.00 97.50 347 ALA A O 1
ATOM 2693 N N . SER A 1 348 ? 12.361 10.332 -15.096 1.00 95.62 348 SER A N 1
ATOM 2694 C CA . SER A 1 348 ? 12.256 11.796 -15.047 1.00 95.62 348 SER A CA 1
ATOM 2695 C C . SER A 1 348 ? 11.681 12.387 -16.335 1.00 95.62 348 SER A C 1
ATOM 2697 O O . SER A 1 348 ? 10.835 13.273 -16.264 1.00 95.62 348 SER A O 1
ATOM 2699 N N . GLU A 1 349 ? 12.096 11.888 -17.501 1.00 97.75 349 GLU A N 1
ATOM 2700 C CA . GLU A 1 349 ? 11.592 12.352 -18.803 1.00 97.75 349 GLU A CA 1
ATOM 2701 C C . GLU A 1 349 ? 10.145 11.912 -19.036 1.00 97.75 349 GLU A C 1
ATOM 2703 O O . GLU A 1 349 ? 9.311 12.714 -19.448 1.00 97.75 349 GLU A O 1
ATOM 2708 N N . ALA A 1 350 ? 9.814 10.660 -18.704 1.00 97.69 350 ALA A N 1
ATOM 2709 C CA . ALA A 1 350 ? 8.472 10.109 -18.869 1.00 97.69 350 ALA A CA 1
ATOM 2710 C C . ALA A 1 350 ? 7.414 10.904 -18.087 1.00 97.69 350 ALA A C 1
ATOM 2712 O O . ALA A 1 350 ? 6.290 11.054 -18.559 1.00 97.69 350 ALA A O 1
ATOM 2713 N N . ARG A 1 351 ? 7.771 11.465 -16.923 1.00 94.69 351 ARG A N 1
ATOM 2714 C CA . ARG A 1 351 ? 6.882 12.318 -16.111 1.00 94.69 351 ARG A CA 1
ATOM 2715 C C . ARG A 1 351 ? 6.466 13.615 -16.794 1.00 94.69 351 ARG A C 1
ATOM 2717 O O . ARG A 1 351 ? 5.442 14.177 -16.421 1.00 94.69 351 ARG A O 1
ATOM 2724 N N . LEU A 1 352 ? 7.253 14.087 -17.757 1.00 95.50 352 LEU A N 1
ATOM 2725 C CA . LEU A 1 352 ? 6.978 15.304 -18.523 1.00 95.50 352 LEU A CA 1
ATOM 2726 C C . LEU A 1 352 ? 6.102 15.032 -19.752 1.00 95.50 352 LEU A C 1
ATOM 2728 O O . LEU A 1 352 ? 5.819 15.941 -20.531 1.00 95.50 352 LEU A O 1
ATOM 2732 N N . HIS A 1 353 ? 5.686 13.782 -19.958 1.00 97.38 353 HIS A N 1
ATOM 2733 C CA . HIS A 1 353 ? 4.835 13.420 -21.076 1.00 97.38 353 HIS A CA 1
ATOM 2734 C C . HIS A 1 353 ? 3.465 14.125 -20.975 1.00 97.38 353 HIS A C 1
ATOM 2736 O O . HIS A 1 353 ? 2.854 14.082 -19.904 1.00 97.38 353 HIS A O 1
ATOM 2742 N N . PRO A 1 354 ? 2.908 14.679 -22.074 1.00 95.44 354 PRO A N 1
ATOM 2743 C CA . PRO A 1 354 ? 1.659 15.454 -22.047 1.00 95.44 354 PRO A CA 1
ATOM 2744 C C . PRO A 1 354 ? 0.497 14.756 -21.331 1.00 95.44 354 PRO A C 1
ATOM 2746 O O . PRO A 1 354 ? -0.191 15.356 -20.514 1.00 95.44 354 PRO A O 1
ATOM 2749 N N . TRP A 1 355 ? 0.350 13.441 -21.537 1.00 96.12 355 TRP A N 1
ATOM 2750 C CA . TRP A 1 355 ? -0.679 12.640 -20.860 1.00 96.12 355 TRP A CA 1
ATOM 2751 C C . TRP A 1 355 ? -0.658 12.738 -19.325 1.00 96.12 355 TRP A C 1
ATOM 2753 O O . TRP A 1 355 ? -1.702 12.556 -18.701 1.00 96.12 355 TRP A O 1
ATOM 2763 N N . LEU A 1 356 ? 0.509 12.978 -18.721 1.00 93.19 356 LEU A N 1
ATOM 2764 C CA . LEU A 1 356 ? 0.692 13.099 -17.276 1.00 93.19 356 LEU A CA 1
ATOM 2765 C C . LEU A 1 356 ? 0.600 14.554 -16.789 1.00 93.19 356 LEU A C 1
ATOM 2767 O O . LEU A 1 356 ? 0.310 14.765 -15.609 1.00 93.19 356 LEU A O 1
ATOM 2771 N N . CYS A 1 357 ? 0.777 15.535 -17.677 1.00 84.69 357 CYS A N 1
ATOM 2772 C CA . CYS A 1 357 ? 0.788 16.965 -17.359 1.00 84.69 357 CYS A CA 1
ATOM 2773 C C . CYS A 1 357 ? -0.555 17.688 -17.582 1.00 84.69 357 CYS A C 1
ATOM 2775 O O . CYS A 1 357 ? -0.776 18.694 -16.919 1.00 84.69 357 CYS A O 1
ATOM 2777 N N . ASP A 1 358 ? -1.433 17.177 -18.455 1.00 63.09 358 ASP A N 1
ATOM 2778 C CA . ASP A 1 358 ? -2.718 17.808 -18.847 1.00 63.09 358 ASP A CA 1
ATOM 2779 C C . ASP A 1 358 ? -3.834 17.770 -17.788 1.00 63.09 358 ASP A C 1
ATOM 2781 O O . ASP A 1 358 ? -4.261 18.808 -17.258 1.00 63.09 358 ASP A O 1
#

Nearest PDB structures (foldseek):
  7s26-assembly1_A  TM=6.258E-01  e=1.122E-08  Homo sapiens
  6jwl-assembly1_A  TM=7.202E-01  e=2.636E-07  Homo sapiens
  7oxb-assembly1_A-2  TM=7.202E-01  e=6.875E-07  Homo sapiens
  8hv7-assembly1_A  TM=6.877E-01  e=1.514E-06  Homo sapiens
  8w38-assembly2_B  TM=6.486E-01  e=8.142E-07  Homo sapiens

Foldseek 3Di:
DQVVCVVVVKHKDKDAPDPDPPPDDDPLQAAGIFIDIPLATAEGEHEEAAPVCQVVSVVSSLVNPLADFCQRFFPDQWHWYKYYYNQWIFIWIAGPNSPDIGTPDDIAGNVDPVSVVVVVVVVVVSVVVSVVCVVPGDDPDRDHQQDWDDDPFWIWHHHRWKIKIKGQQVVLVLFPVVQLQVLLVLLQPPPPPPDPPCLLQAWRFPDRWDDDPRITITITTDFALDFDPDLLLLLLNLLSNLNNLLSQVVVQKDQLDQASVQWGHGDVSHIHGHDSSQMGGFQAQRSDQRDPLWQPQNNDNHGTHHSLRNLLSSLVRLVPGPDDDDDQRVVLSCLSNPNDSVSRDHSVRSCPRPSNVD

Solvent-accessible surface area (backbone atoms only — not comparable to full-atom values): 19375 Å² total; per-residue (Å²): 107,62,71,60,36,47,76,70,75,39,53,65,46,78,47,59,73,66,88,62,90,67,93,80,73,71,82,86,68,62,58,49,32,34,35,26,49,70,51,28,72,49,36,42,26,22,73,34,78,46,56,90,38,35,66,54,18,46,53,50,40,44,60,60,51,32,65,79,27,43,35,60,52,28,79,51,64,58,46,43,33,36,29,29,7,55,55,36,38,32,38,32,35,35,34,63,76,32,82,48,76,43,76,76,47,68,81,34,45,61,85,38,72,68,36,44,52,50,47,54,55,47,51,52,52,54,49,52,52,45,58,53,46,58,79,74,37,59,48,98,66,54,60,49,70,75,42,70,46,81,52,99,63,34,38,40,33,33,48,81,58,32,32,39,39,36,30,44,36,82,85,43,64,58,52,64,60,67,43,39,50,51,52,44,49,56,34,53,70,50,73,82,61,81,50,91,88,47,62,57,8,50,56,48,41,80,52,77,68,47,74,57,89,62,28,40,35,41,41,31,66,40,45,32,78,66,81,63,89,46,71,69,49,43,46,44,38,52,50,19,40,30,47,16,44,32,56,42,43,74,71,46,30,34,52,80,54,67,41,74,92,28,33,26,38,56,47,95,87,37,37,24,39,49,72,58,88,66,25,31,60,38,69,35,59,62,67,59,80,52,55,93,78,49,33,81,78,34,52,42,81,77,32,44,40,40,58,46,38,47,34,19,22,52,15,52,40,57,71,69,40,98,61,86,70,49,74,56,55,41,48,54,31,50,40,25,50,38,92,50,57,89,69,27,58,51,41,66,58,53,57,68,35,63,70,71,67,115

Mean predicted aligned error: 8.77 Å

Radius of gyration: 23.86 Å; Cα contacts (8 Å, |Δi|>4): 656; chains: 1; bounding box: 58×38×66 Å

Secondary structure (DSSP, 8-state):
-HHHHHHTT--EEEEE----SSS---TTSS-SEEEEETTEEEEEEEEESSGGGHHHHHHHHHHHHS---HHHHTT-SEEEEEEEETTEEEEEEEETTSS-EEESSPPEETTSHHHHHHHHHHHHHHHHHHHHHHHHH--SSPPPTT-EEEETTEEEEE-SSEEEEEEEHHHHTTS-HHHHHHHHHHHHTS--TTSTT---SBPPPSSSPEEETTEEEEEEE--B----SSHHHHHHHHHHHHHHHHHHHHTTEE-S--SGGGEEEEETTEEEE--GGG-EETTB--SSPPPTTS-GGGGSTTPPB-HHHHHHHHHHHHHTSSS---HHHHHHHHHHT-SSGGGSPPHHHHTTSHHHH-

pLDDT: mean 84.39, std 14.54, range [29.0, 98.62]

Sequence (358 aa):
MEAVLSSLGINCDIAGNVVDTSAATTPTKRPDSLLFLQSTLMLKGEMKESVKNFTQAETELLTKTSKWSLALHGTREYILCFAAAGHKLRFNAVARGGGSMKAISPVFDLRSPIDRLKVMHTSIKVLTIALQQIHQQLPEVARRVGSTHRMKHSLITYHEDYVEKAVDLPHFVNHDLDSLLNVHRLLCDLPNGESIDHPAGLVRPLELPGRDGDMWIVRVPLGVQRMPSCMCLLRGLVMDILYGLAMLHSRGFVHRNIQWDNIVEMSPTRYVLISFEHSGLADTVPPFLPLLHWAPESRHSRAPYTTAADMYSVGASMANSRLKLGKQAGDLCAQLMNGDPAKRPSASEARLHPWLCD